Protein 1SEF (pdb70)

Nearest PDB structures (foldseek):
  1sef-assembly1_A  TM=1.004E+00  e=6.775E-51  Enterococcus faecalis V583
  4e2q-assembly1_B  TM=9.457E-01  e=3.060E-25  Arabidopsis thaliana
  1sfn-assembly1_A  TM=9.317E-01  e=8.675E-24  Deinococcus radiodurans
  1j1l-assembly1_A  TM=7.132E-01  e=2.559E-11  Homo sapiens
  6b8w-assembly1_B  TM=7.531E-01  e=2.766E-05  Enterobacter cloacae subsp. cloacae ATCC 13047

Organism: Enterococcus faecalis (strain ATCC 700802 / V583) (NCBI:txid226185)

Solvent-accessible surface area: 12258 Å² total; per-residue (Å²): 237,147,163,183,121,92,101,38,31,83,95,124,106,32,1,0,2,32,10,95,141,62,44,107,136,51,108,21,110,16,26,82,85,21,56,2,12,74,14,0,22,89,187,17,17,2,86,12,25,0,8,7,0,28,0,60,121,96,0,60,4,57,86,10,27,6,3,119,29,35,0,1,0,0,14,0,39,86,13,100,0,94,0,20,38,66,177,77,72,48,98,9,106,36,3,2,6,0,0,0,6,4,129,49,77,0,72,6,28,19,26,53,128,65,72,0,38,0,0,0,2,49,18,150,29,66,103,65,98,82,74,129,5,103,38,23,50,22,26,13,139,128,54,164,30,87,93,31,73,60,39,110,58,0,58,22,31,27,4,4,43,126,99,116,31,0,1,2,7,0,7,1,3,12,0,89,57,55,8,25,21,65,141,75,28,95,33,64,48,12,17,0,0,13,0,29,15,4,83,1,58,4,0,0,61,92,92,103,39,87,4,79,105,14,2,1,0,0,1,7,35,129,7,34,8,8,1,111,1,65,30,202,166,66,46,2,44,4,0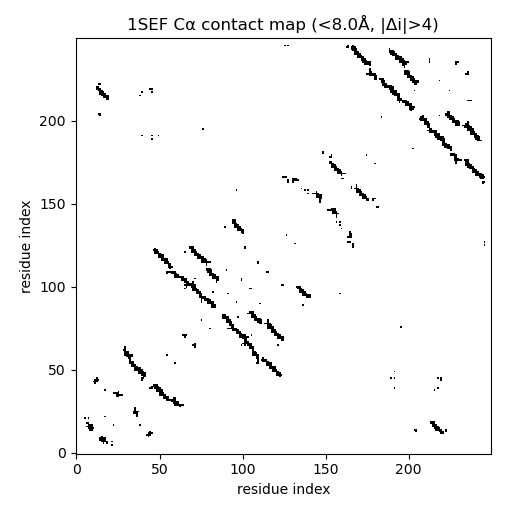,17,0,54,40,19,51,47,144,93,153,198

Secondary structure (DSSP, 8-state):
--------EEETTTEEEE-GGG------TTEEEEEEEE-S-GGGT-SSEEEEEEEEEEEEE-S-SSBTTEEEEEEEEESEEEEE-SS-EEEEETTEEEEE-TTS--EEEESSSS-EEEEEEEEE----TT-----EEEEGGGSPPEEGGG-TTEEEEE-S-SSTT-SEEEEEEEE-TT-B-SS-B--S--EEEEEEE-EEEEEETTEEEEEETT-EEEE-TT--EEEEEE-SSS-EEEEEEEE-SS----

Foldseek 3Di:
DDDDDDPWDADALFKTKAFLVPFDADDDAQWDQKRKGWDDDVRSPDQKIKIKMKRAAFIKRHPFAAAPQKKKKKAWQAAWKWKDQVPDIDIDGHQKMKIGFNHTTIIMTGPDRHITIMMMIMHRFDDDPPAADDIFIDGQVVDDWDCAVPPPFKTKDWRDDPDLNGQKTKMKMWGAAFDKHPAWDFAQKKKWKAKQAAWKFKQWLNDTDIHGHRMIMTGHHGTTIMITGHDHPGITMMMMMIGDNDDDDD

Sequence (250 aa):
KELLTSRAVIKKDNYAIIPHDGLVQNAVPGFENVDISILGSPKLGATFVDYIATFHKNGQQTTGFGGDGIQTLVYVIDGRLRVSDGQETHELEAGGYAYFTPEMKMYLANAQEADTEVFLYKKRYQPLAGHQPYKVVGSIHDQQPEEYEGMTDVLLWSLLPKEFDFDMNMHILSFEPGASHAYIETHVQEHGAYLISGQGMYNLDNEWYPVEKGDYIFMSAYVPQAAYAVGREEPLMYVYSKDANREPEL

CATH classification: 2.60.120.10 (+1 more: 2.60.120.10)

B-factor: mean 25.06, std 8.42, range [11.95, 66.44]

InterPro domains:
  IPR008579 (S)-ureidoglycine aminohydrolase, cupin domain [PF05899] (58-136)
  IPR011051 RmlC-like cupin domain superfamily [SSF51182] (15-260)
  IPR013096 Cupin 2, conserved barrel [PF07883] (184-249)
  IPR014710 RmlC-like jelly roll fold [G3DSA:2.60.120.10] (18-259)
  IPR014710 RmlC-like jelly roll fold [G3DSA:2.60.120.10] (36-154)
  IPR017627 (S)-ureidoglycine aminohydrolase [PTHR34571] (9-260)
  IPR017627 (S)-ureidoglycine aminohydrolase [TIGR03214] (14-260)
  IPR044697 (S)-ureidoglycine aminohydrolase, C-terminal cupin domain [cd02212] (165-257)
  IPR044704 (S)-ureidoglycine aminohydrolase, N-terminal cupin domain [cd02211] (35-150)

Radius of gyration: 17.5 Å; Cα contacts (8 Å, |Δi|>4): 681; chains: 1; bounding box: 45×47×45 Å

Structure (mmCIF, N/CA/C/O backbone):
data_1SEF
#
_entry.id   1SEF
#
_cell.length_a   104.984
_cell.length_b   104.984
_cell.length_c   159.720
_cell.angle_alpha   90.00
_cell.angle_beta   90.00
_cell.angle_gamma   90.00
#
_symmetry.space_group_name_H-M   'I 4 2 2'
#
loop_
_entity.id
_entity.type
_entity.pdbx_description
1 polymer 'conserved hypothetical protein'
2 water water
#
loop_
_atom_site.group_PDB
_atom_site.id
_atom_site.type_symbol
_atom_site.label_atom_id
_atom_site.label_alt_id
_atom_site.label_comp_id
_atom_site.label_asym_id
_atom_site.label_entity_id
_atom_site.label_seq_id
_atom_site.pdbx_PDB_ins_code
_atom_site.Cartn_x
_atom_site.Cartn_y
_atom_site.Cartn_z
_atom_site.occupancy
_atom_site.B_iso_or_equiv
_atom_site.auth_seq_id
_atom_site.auth_comp_id
_atom_site.auth_asym_id
_atom_site.auth_atom_id
_atom_site.pdbx_PDB_model_num
ATOM 1 N N . LYS A 1 15 ? 116.941 73.960 0.587 1.00 31.01 15 LYS A N 1
ATOM 2 C CA . LYS A 1 15 ? 116.111 74.851 1.451 1.00 30.36 15 LYS A CA 1
ATOM 3 C C . LYS A 1 15 ? 115.399 75.911 0.617 1.00 28.55 15 LYS A C 1
ATOM 4 O O . LYS A 1 15 ? 115.978 76.471 -0.311 1.00 26.26 15 LYS A O 1
ATOM 10 N N . GLU A 1 16 ? 114.144 76.192 0.949 1.00 27.27 16 GLU A N 1
ATOM 11 C CA . GLU A 1 16 ? 113.385 77.191 0.206 1.00 28.44 16 GLU A CA 1
ATOM 12 C C . GLU A 1 16 ? 113.849 78.615 0.486 1.00 24.97 16 GLU A C 1
ATOM 13 O O . GLU A 1 16 ? 114.477 78.883 1.507 1.00 23.76 16 GLU A O 1
ATOM 19 N N . LEU A 1 17 ? 113.541 79.527 -0.433 1.00 22.53 17 LEU A N 1
ATOM 20 C CA . LEU A 1 17 ? 113.912 80.928 -0.256 1.00 19.89 17 LEU A CA 1
ATOM 21 C C . LEU A 1 17 ? 113.259 81.432 1.022 1.00 18.72 17 LEU A C 1
ATOM 22 O O . LEU A 1 17 ? 112.170 80.995 1.383 1.00 17.83 17 LEU A O 1
ATOM 27 N N . LEU A 1 18 ? 113.929 82.347 1.705 1.00 17.80 18 LEU A N 1
ATOM 28 C CA . LEU A 1 18 ? 113.393 82.911 2.934 1.00 17.73 18 LEU A CA 1
ATOM 29 C C . LEU A 1 18 ? 112.284 83.915 2.628 1.00 18.01 18 LEU A C 1
ATOM 30 O O . LEU A 1 18 ? 112.557 85.021 2.162 1.00 17.07 18 LEU A O 1
ATOM 35 N N . THR A 1 19 ? 111.037 83.512 2.865 1.00 17.37 19 THR A N 1
ATOM 36 C CA . THR A 1 19 ? 109.888 84.387 2.646 1.00 18.07 19 THR A CA 1
ATOM 37 C C . THR A 1 19 ? 108.952 84.267 3.839 1.00 18.61 19 THR A C 1
ATOM 38 O O . THR A 1 19 ? 108.998 83.280 4.588 1.00 16.99 19 THR A O 1
ATOM 42 N N . SER A 1 20 ? 108.105 85.275 4.021 1.00 16.28 20 SER A N 1
ATOM 43 C CA . SER A 1 20 ? 107.180 85.287 5.142 1.00 16.81 20 SER A CA 1
ATOM 44 C C . SER A 1 20 ? 106.000 86.198 4.865 1.00 17.20 20 SER A C 1
ATOM 45 O O . SER A 1 20 ? 106.173 87.276 4.308 1.00 18.02 20 SER A O 1
ATOM 48 N N . ARG A 1 21 ? 104.797 85.775 5.241 1.00 17.81 21 ARG A N 1
ATOM 49 C CA . ARG A 1 21 ? 103.643 86.638 5.041 1.00 17.70 21 ARG A CA 1
ATOM 50 C C . ARG A 1 21 ? 103.263 87.346 6.337 1.00 17.49 21 ARG A C 1
ATOM 51 O O . ARG A 1 21 ? 102.157 87.864 6.481 1.00 18.37 21 ARG A O 1
ATOM 59 N N . ALA A 1 22 ? 104.195 87.373 7.282 1.00 16.76 22 ALA A N 1
ATOM 60 C CA . ALA A 1 22 ? 103.954 88.059 8.543 1.00 17.21 22 ALA A CA 1
ATOM 61 C C . ALA A 1 22 ? 103.914 89.560 8.263 1.00 17.18 22 ALA A C 1
ATOM 62 O O . ALA A 1 22 ? 104.623 90.053 7.386 1.00 15.73 22 ALA A O 1
ATOM 64 N N . VAL A 1 23 ? 103.054 90.272 8.983 1.00 16.62 23 VAL A N 1
ATOM 65 C CA . VAL A 1 23 ? 102.952 91.719 8.862 1.00 16.29 23 VAL A CA 1
ATOM 66 C C . VAL A 1 23 ? 102.896 92.202 10.304 1.00 16.54 23 VAL A C 1
ATOM 67 O O . VAL A 1 23 ? 101.980 91.856 11.046 1.00 16.67 23 VAL A O 1
ATOM 71 N N . ILE A 1 24 ? 103.894 92.981 10.702 1.00 16.23 24 ILE A N 1
ATOM 72 C CA . ILE A 1 24 ? 103.973 93.485 12.062 1.00 15.93 24 ILE A CA 1
ATOM 73 C C . ILE A 1 24 ? 104.002 95.010 12.084 1.00 18.12 24 ILE A C 1
ATOM 74 O O . ILE A 1 24 ? 104.972 95.626 11.639 1.00 17.37 24 ILE A O 1
ATOM 79 N N . LYS A 1 25 ? 102.923 95.612 12.577 1.00 18.31 25 LYS A N 1
ATOM 80 C CA . LYS A 1 25 ? 102.841 97.061 12.685 1.00 18.60 25 LYS A CA 1
ATOM 81 C C . LYS A 1 25 ? 102.432 97.418 14.108 1.00 19.35 25 LYS A C 1
ATOM 82 O O . LYS A 1 25 ? 101.244 97.478 14.434 1.00 17.85 25 LYS A O 1
ATOM 88 N N . LYS A 1 26 ? 103.442 97.629 14.949 1.00 19.34 26 LYS A N 1
ATOM 89 C CA . LYS A 1 26 ? 103.259 97.980 16.354 1.00 20.41 26 LYS A CA 1
ATOM 90 C C . LYS A 1 26 ? 102.144 98.980 16.586 1.00 18.58 26 LYS A C 1
ATOM 91 O O . LYS A 1 26 ? 102.017 99.964 15.856 1.00 17.35 26 LYS A O 1
ATOM 97 N N . ASP A 1 27 ? 101.344 98.721 17.616 1.00 19.24 27 ASP A N 1
ATOM 98 C CA . ASP A 1 27 ? 100.232 99.596 17.986 1.00 20.19 27 ASP A CA 1
ATOM 99 C C . ASP A 1 27 ? 99.261 99.863 16.845 1.00 18.86 27 ASP A C 1
ATOM 100 O O . ASP A 1 27 ? 98.564 100.883 16.833 1.00 18.73 27 ASP A O 1
ATOM 105 N N . ASN A 1 28 ? 99.209 98.941 15.890 1.00 17.52 28 ASN A N 1
ATOM 106 C CA . ASN A 1 28 ? 98.312 99.070 14.742 1.00 16.86 28 ASN A CA 1
ATOM 107 C C . ASN A 1 28 ? 97.664 97.694 14.550 1.00 16.80 28 ASN A C 1
ATOM 108 O O . ASN A 1 28 ? 96.516 97.469 14.934 1.00 17.10 28 ASN A O 1
ATOM 113 N N . TYR A 1 29 ? 98.401 96.768 13.957 1.00 15.67 29 TYR A N 1
ATOM 114 C CA . TYR A 1 29 ? 97.894 95.414 13.781 1.00 16.24 29 TYR A CA 1
ATOM 115 C C . TYR A 1 29 ? 99.049 94.503 13.435 1.00 14.63 29 TYR A C 1
ATOM 116 O O . TYR A 1 29 ? 100.135 94.967 13.086 1.00 15.11 29 TYR A O 1
ATOM 125 N N . ALA A 1 30 ? 98.816 93.206 13.551 1.00 13.41 30 ALA A N 1
ATOM 126 C CA . ALA A 1 30 ? 99.843 92.236 13.227 1.00 12.92 30 ALA A CA 1
ATOM 127 C C . ALA A 1 30 ? 99.224 90.930 12.800 1.00 14.05 30 ALA A C 1
ATOM 128 O O . ALA A 1 30 ? 98.217 90.498 13.355 1.00 15.13 30 ALA A O 1
ATOM 130 N N . ILE A 1 31 ? 99.825 90.323 11.786 1.00 13.81 31 ILE A N 1
ATOM 131 C CA . ILE A 1 31 ? 99.412 89.022 11.302 1.00 14.81 31 ILE A CA 1
ATOM 132 C C . ILE A 1 31 ? 100.663 88.211 11.589 1.00 15.02 31 ILE A C 1
ATOM 133 O O . ILE A 1 31 ? 101.740 88.514 11.062 1.00 15.90 31 ILE A O 1
ATOM 138 N N . ILE A 1 32 ? 100.534 87.209 12.451 1.00 14.03 32 ILE A N 1
ATOM 139 C CA . ILE A 1 32 ? 101.673 86.379 12.831 1.00 15.71 32 ILE A CA 1
ATOM 140 C C . ILE A 1 32 ? 101.402 84.934 12.437 1.00 16.21 32 ILE A C 1
ATOM 141 O O . ILE A 1 32 ? 100.746 84.198 13.176 1.00 15.84 32 ILE A O 1
ATOM 146 N N . PRO A 1 33 ? 101.875 84.521 11.250 1.00 15.90 33 PRO A N 1
ATOM 147 C CA . PRO A 1 33 ? 101.676 83.152 10.774 1.00 16.61 33 PRO A CA 1
ATOM 148 C C . PRO A 1 33 ? 102.415 82.151 11.659 1.00 17.26 33 PRO A C 1
ATOM 149 O O . PRO A 1 33 ? 103.460 82.462 12.236 1.00 15.95 33 PRO A O 1
ATOM 153 N N . HIS A 1 34 ? 101.863 80.950 11.761 1.00 17.92 34 HIS A N 1
ATOM 154 C CA . HIS A 1 34 ? 102.458 79.894 12.574 1.00 18.51 34 HIS A CA 1
ATOM 155 C C . HIS A 1 34 ? 103.908 79.604 12.164 1.00 17.83 34 HIS A C 1
ATOM 156 O O . HIS A 1 34 ? 104.751 79.318 13.007 1.00 16.33 34 HIS A O 1
ATOM 163 N N . ASP A 1 35 ? 104.192 79.690 10.866 1.00 19.78 35 ASP A N 1
ATOM 164 C CA . ASP A 1 35 ? 105.531 79.409 10.332 1.00 21.27 35 ASP A CA 1
ATOM 165 C C . ASP A 1 35 ? 106.702 80.194 10.920 1.00 19.96 35 ASP A C 1
ATOM 166 O O . ASP A 1 35 ? 107.836 79.712 10.905 1.00 20.87 35 ASP A O 1
ATOM 171 N N . GLY A 1 36 ? 106.448 81.392 11.435 1.00 17.55 36 GLY A N 1
ATOM 172 C CA . GLY A 1 36 ? 107.537 82.187 11.984 1.00 16.21 36 GLY A CA 1
ATOM 173 C C . GLY A 1 36 ? 107.760 82.108 13.483 1.00 17.43 36 GLY A C 1
ATOM 174 O O . GLY A 1 36 ? 108.689 82.720 14.011 1.00 16.34 36 GLY A O 1
ATOM 175 N N . LEU A 1 37 ? 106.929 81.348 14.183 1.00 17.35 37 LEU A N 1
ATOM 176 C CA . LEU A 1 37 ? 107.061 81.242 15.629 1.00 18.73 37 LEU A CA 1
ATOM 177 C C . LEU A 1 37 ? 108.272 80.444 16.101 1.00 20.74 37 LEU A C 1
ATOM 178 O O . LEU A 1 37 ? 108.807 79.601 15.378 1.00 20.12 37 LEU A O 1
ATOM 183 N N . VAL A 1 38 ? 108.713 80.743 17.318 1.00 21.87 38 VAL A N 1
ATOM 184 C CA . VAL A 1 38 ? 109.819 80.027 17.941 1.00 24.06 38 VAL A CA 1
ATOM 185 C C . VAL A 1 38 ? 109.340 79.660 19.348 1.00 25.56 38 VAL A C 1
ATOM 186 O O . VAL A 1 38 ? 108.372 80.237 19.853 1.00 25.82 38 VAL A O 1
ATOM 190 N N . GLN A 1 39 ? 110.002 78.697 19.976 1.00 25.77 39 GLN A N 1
ATOM 191 C CA . GLN A 1 39 ? 109.619 78.283 21.319 1.00 28.13 39 GLN A CA 1
ATOM 192 C C . GLN A 1 39 ? 110.151 79.249 22.369 1.00 26.24 39 GLN A C 1
ATOM 193 O O . GLN A 1 39 ? 111.330 79.597 22.358 1.00 26.95 39 GLN A O 1
ATOM 199 N N . ASN A 1 40 ? 109.277 79.698 23.265 1.00 24.57 40 ASN A N 1
ATOM 200 C CA . ASN A 1 40 ? 109.689 80.588 24.347 1.00 22.07 40 ASN A CA 1
ATOM 201 C C . ASN A 1 40 ? 109.754 79.748 25.617 1.00 22.49 40 ASN A C 1
ATOM 202 O O . ASN A 1 40 ? 108.959 78.823 25.788 1.00 21.30 40 ASN A O 1
ATOM 207 N N . ALA A 1 41 ? 110.705 80.056 26.493 1.00 21.69 41 ALA A N 1
ATOM 208 C CA . ALA A 1 41 ? 110.836 79.321 27.744 1.00 23.23 41 ALA A CA 1
ATOM 209 C C . ALA A 1 41 ? 109.997 80.066 28.767 1.00 23.70 41 ALA A C 1
ATOM 210 O O . ALA A 1 41 ? 110.478 80.975 29.440 1.00 24.99 41 ALA A O 1
ATOM 212 N N . VAL A 1 42 ? 108.728 79.690 28.861 1.00 22.91 42 VAL A N 1
ATOM 213 C CA . VAL A 1 42 ? 107.816 80.332 29.791 1.00 21.97 42 VAL A CA 1
ATOM 214 C C . VAL A 1 42 ? 107.877 79.592 31.122 1.00 22.51 42 VAL A C 1
ATOM 215 O O . VAL A 1 42 ? 107.656 78.381 31.180 1.00 22.04 42 VAL A O 1
ATOM 219 N N . PRO A 1 43 ? 108.182 80.313 32.210 1.00 22.63 43 PRO A N 1
ATOM 220 C CA . PRO A 1 43 ? 108.274 79.708 33.542 1.00 24.21 43 PRO A CA 1
ATOM 221 C C . PRO A 1 43 ? 107.080 78.816 33.880 1.00 25.46 43 PRO A C 1
ATOM 222 O O . PRO A 1 43 ? 105.928 79.176 33.628 1.00 25.52 43 PRO A O 1
ATOM 226 N N . GLY A 1 44 ? 107.367 77.643 34.433 1.00 25.94 44 GLY A N 1
ATOM 227 C CA . GLY A 1 44 ? 106.306 76.734 34.825 1.00 26.74 44 GLY A CA 1
ATOM 228 C C . GLY A 1 44 ? 105.864 75.711 33.803 1.00 26.71 44 GLY A C 1
ATOM 229 O O . GLY A 1 44 ? 105.257 74.708 34.170 1.00 26.94 44 GLY A O 1
ATOM 230 N N . PHE A 1 45 ? 106.150 75.949 32.527 1.00 26.43 45 PHE A N 1
ATOM 231 C CA . PHE A 1 45 ? 105.746 75.002 31.496 1.00 26.76 45 PHE A CA 1
ATOM 232 C C . PHE A 1 45 ? 106.805 73.939 31.235 1.00 28.56 45 PHE A C 1
ATOM 233 O O . PHE A 1 45 ? 107.982 74.253 31.048 1.00 29.10 45 PHE A O 1
ATOM 241 N N . GLU A 1 46 ? 106.372 72.681 31.231 1.00 28.58 46 GLU A N 1
ATOM 242 C CA . GLU A 1 46 ? 107.257 71.543 30.995 1.00 29.71 46 GLU A CA 1
ATOM 243 C C . GLU A 1 46 ? 106.633 70.618 29.964 1.00 28.70 46 GLU A C 1
ATOM 244 O O . GLU A 1 46 ? 105.441 70.321 30.035 1.00 27.55 46 GLU A O 1
ATOM 250 N N . ASN A 1 47 ? 107.446 70.160 29.017 1.00 27.43 47 ASN A N 1
ATOM 251 C CA . ASN A 1 47 ? 106.980 69.274 27.956 1.00 26.72 47 ASN A CA 1
ATOM 252 C C . ASN A 1 47 ? 105.878 69.958 27.162 1.00 25.14 47 ASN A C 1
ATOM 253 O O . ASN A 1 47 ? 104.901 69.331 26.752 1.00 23.30 47 ASN A O 1
ATOM 258 N N . VAL A 1 48 ? 106.053 71.257 26.949 1.00 25.29 48 VAL A N 1
ATOM 259 C CA . VAL A 1 48 ? 105.088 72.059 26.211 1.00 23.79 48 VAL A CA 1
ATOM 260 C C . VAL A 1 48 ? 105.788 73.016 25.247 1.00 24.63 48 VAL A C 1
ATOM 261 O O . VAL A 1 48 ? 106.708 73.735 25.638 1.00 24.05 48 VAL A O 1
ATOM 265 N N . ASP A 1 49 ? 105.381 72.997 23.983 1.00 23.31 49 ASP A N 1
ATOM 266 C CA . ASP A 1 49 ? 105.937 73.931 23.011 1.00 23.51 49 ASP A CA 1
ATOM 267 C C . ASP A 1 49 ? 104.994 75.124 23.099 1.00 22.12 49 ASP A C 1
ATOM 268 O O . ASP A 1 49 ? 103.817 74.999 22.777 1.00 22.32 49 ASP A O 1
ATOM 273 N N . ILE A 1 50 ? 105.499 76.270 23.545 1.00 20.48 50 ILE A N 1
ATOM 274 C CA . ILE A 1 50 ? 104.653 77.447 23.687 1.00 18.99 50 ILE A CA 1
ATOM 275 C C . ILE A 1 50 ? 105.297 78.711 23.131 1.00 18.93 50 ILE A C 1
ATOM 276 O O . ILE A 1 50 ? 106.475 78.966 23.353 1.00 19.37 50 ILE A O 1
ATOM 281 N N . SER A 1 51 ? 104.512 79.492 22.395 1.00 18.55 51 SER A N 1
ATOM 282 C CA . SER A 1 51 ? 104.992 80.738 21.806 1.00 19.00 51 SER A CA 1
ATOM 283 C C . SER A 1 51 ? 104.157 81.900 22.315 1.00 18.71 51 SER A C 1
ATOM 284 O O . SER A 1 51 ? 102.929 81.817 22.355 1.00 19.00 51 SER A O 1
ATOM 287 N N . ILE A 1 52 ? 104.825 82.978 22.708 1.00 18.31 52 ILE A N 1
ATOM 288 C CA . ILE A 1 52 ? 104.132 84.167 23.178 1.00 17.58 52 ILE A CA 1
ATOM 289 C C . ILE A 1 52 ? 103.687 84.929 21.933 1.00 19.01 52 ILE A C 1
ATOM 290 O O . ILE A 1 52 ? 104.501 85.214 21.046 1.00 17.69 52 ILE A O 1
ATOM 295 N N . LEU A 1 53 ? 102.397 85.241 21.852 1.00 17.18 53 LEU A N 1
ATOM 296 C CA . LEU A 1 53 ? 101.873 85.962 20.700 1.00 16.93 53 LEU A CA 1
ATOM 297 C C . LEU A 1 53 ? 101.651 87.432 21.039 1.00 18.86 53 LEU A C 1
ATOM 298 O O . LEU A 1 53 ? 102.609 88.197 21.114 1.00 20.53 53 LEU A O 1
ATOM 303 N N . GLY A 1 54 ? 100.406 87.845 21.244 1.00 17.50 54 GLY A N 1
ATOM 304 C CA . GLY A 1 54 ? 100.173 89.241 21.579 1.00 17.20 54 GLY A CA 1
ATOM 305 C C . GLY A 1 54 ? 100.758 89.596 22.936 1.00 17.65 54 GLY A C 1
ATOM 306 O O . GLY A 1 54 ? 100.741 88.775 23.851 1.00 19.19 54 GLY A O 1
ATOM 307 N N . SER A 1 55 ? 101.285 90.810 23.075 1.00 17.73 55 SER A N 1
ATOM 308 C CA . SER A 1 55 ? 101.865 91.254 24.344 1.00 19.02 55 SER A CA 1
ATOM 309 C C . SER A 1 55 ? 102.069 92.764 24.310 1.00 18.20 55 SER A C 1
ATOM 310 O O . SER A 1 55 ? 101.971 93.381 23.255 1.00 18.01 55 SER A O 1
ATOM 313 N N . PRO A 1 56 ? 102.355 93.381 25.468 1.00 18.62 56 PRO A N 1
ATOM 314 C CA . PRO A 1 56 ? 102.557 94.833 25.493 1.00 19.73 56 PRO A CA 1
ATOM 315 C C . PRO A 1 56 ? 103.520 95.393 24.444 1.00 20.27 56 PRO A C 1
ATOM 316 O O . PRO A 1 56 ? 103.276 96.469 23.900 1.00 20.14 56 PRO A O 1
ATOM 320 N N . LYS A 1 57 ? 104.601 94.677 24.144 1.00 21.55 57 LYS A N 1
ATOM 321 C CA . LYS A 1 57 ? 105.556 95.180 23.156 1.00 23.14 57 LYS A CA 1
ATOM 322 C C . LYS A 1 57 ? 105.004 95.240 21.737 1.00 22.71 57 LYS A C 1
ATOM 323 O O . LYS A 1 57 ? 105.577 95.900 20.867 1.00 23.79 57 LYS A O 1
ATOM 329 N N . LEU A 1 58 ? 103.889 94.557 21.503 1.00 21.46 58 LEU A N 1
ATOM 330 C CA . LEU A 1 58 ? 103.253 94.561 20.189 1.00 20.20 58 LEU A CA 1
ATOM 331 C C . LEU A 1 58 ? 102.228 95.694 20.200 1.00 20.25 58 LEU A C 1
ATOM 332 O O . LEU A 1 58 ? 101.825 96.195 19.150 1.00 19.29 58 LEU A O 1
ATOM 337 N N . GLY A 1 59 ? 101.810 96.078 21.405 1.00 20.73 59 GLY A N 1
ATOM 33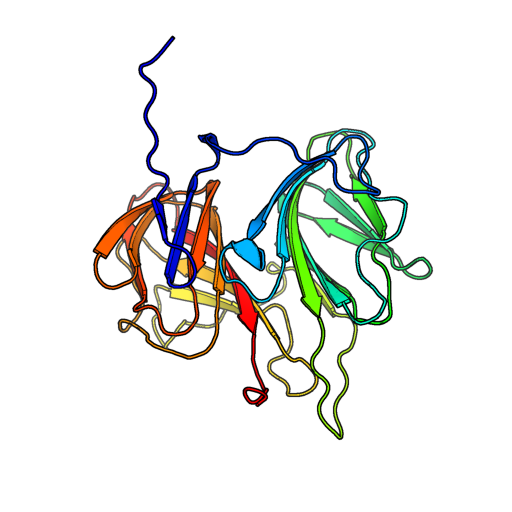8 C CA . GLY A 1 59 ? 100.820 97.126 21.574 1.00 20.51 59 GLY A CA 1
ATOM 339 C C . GLY A 1 59 ? 99.562 96.607 22.262 1.00 20.67 59 GLY A C 1
ATOM 340 O O . GLY A 1 59 ? 98.593 97.344 22.440 1.00 21.27 59 GLY A O 1
ATOM 341 N N . ALA A 1 60 ? 99.572 95.336 22.650 1.00 19.93 60 ALA A N 1
ATOM 342 C CA . ALA A 1 60 ? 98.418 94.731 23.313 1.00 19.81 60 ALA A CA 1
ATOM 343 C C . ALA A 1 60 ? 98.474 94.956 24.819 1.00 20.14 60 ALA A C 1
ATOM 344 O O . ALA A 1 60 ? 99.553 94.990 25.406 1.00 19.48 60 ALA A O 1
ATOM 346 N N . THR A 1 61 ? 97.310 95.114 25.441 1.00 20.66 61 THR A N 1
ATOM 347 C CA . THR A 1 61 ? 97.256 95.320 26.881 1.00 22.36 61 THR A CA 1
ATOM 348 C C . THR A 1 61 ? 96.850 94.001 27.537 1.00 21.94 61 THR A C 1
ATOM 349 O O . THR A 1 61 ? 95.960 93.948 28.386 1.00 22.27 61 THR A O 1
ATOM 353 N N . PHE A 1 62 ? 97.519 92.938 27.106 1.00 19.30 62 PHE A N 1
ATOM 354 C CA . PHE A 1 62 ? 97.293 91.581 27.590 1.00 18.16 62 PHE A CA 1
ATOM 355 C C . PHE A 1 62 ? 98.405 90.730 27.001 1.00 17.23 62 PHE A C 1
ATOM 356 O O . PHE A 1 62 ? 99.245 91.229 26.261 1.00 18.27 62 PHE A O 1
ATOM 364 N N . VAL A 1 63 ? 98.419 89.447 27.334 1.00 16.78 63 VAL A N 1
ATOM 365 C CA . VAL A 1 63 ? 99.409 88.548 26.765 1.00 16.55 63 VAL A CA 1
ATOM 366 C C . VAL A 1 63 ? 98.668 87.274 26.415 1.00 17.30 63 VAL A C 1
ATOM 367 O O . VAL A 1 63 ? 97.898 86.765 27.231 1.00 17.66 63 VAL A O 1
ATOM 371 N N . ASP A 1 64 ? 98.839 86.780 25.194 1.00 15.73 64 ASP A N 1
ATOM 372 C CA . ASP A 1 64 ? 98.205 85.522 24.848 1.00 16.45 64 ASP A CA 1
ATOM 373 C C . ASP A 1 64 ? 99.261 84.600 24.268 1.00 16.79 64 ASP A C 1
ATOM 374 O O . ASP A 1 64 ? 100.348 85.047 23.877 1.00 17.03 64 ASP A O 1
ATOM 379 N N . TYR A 1 65 ? 98.963 83.308 24.259 1.00 17.57 65 TYR A N 1
ATOM 380 C CA . TYR A 1 65 ? 99.923 82.318 23.806 1.00 18.33 65 TYR A CA 1
ATOM 381 C C . TYR A 1 65 ? 99.253 81.198 23.042 1.00 19.09 65 TYR A C 1
ATOM 382 O O . TYR A 1 65 ? 98.050 80.981 23.152 1.00 20.99 65 TYR A O 1
ATOM 391 N N . ILE A 1 66 ? 100.063 80.473 22.281 1.00 19.23 66 ILE A N 1
ATOM 392 C CA . ILE A 1 66 ? 99.596 79.327 21.528 1.00 17.80 66 ILE A CA 1
ATOM 393 C C . ILE A 1 66 ? 100.531 78.228 22.020 1.00 18.92 66 ILE A C 1
ATOM 394 O O . ILE A 1 66 ? 101.752 78.401 22.028 1.00 17.35 66 ILE A O 1
ATOM 399 N N . ALA A 1 67 ? 99.969 77.109 22.464 1.00 18.44 67 ALA A N 1
ATOM 400 C CA . ALA A 1 67 ? 100.803 76.044 22.993 1.00 18.47 67 ALA A CA 1
ATOM 401 C C . ALA A 1 67 ? 100.364 74.637 22.636 1.00 20.63 67 ALA A C 1
ATOM 402 O O . ALA A 1 67 ? 99.175 74.354 22.494 1.00 19.12 67 ALA A O 1
ATOM 404 N N . THR A 1 68 ? 101.348 73.759 22.487 1.00 20.79 68 THR A N 1
ATOM 405 C CA . THR A 1 68 ? 101.089 72.360 22.189 1.00 22.17 68 THR A CA 1
ATOM 406 C C . THR A 1 68 ? 101.623 71.568 23.373 1.00 22.70 68 THR A C 1
ATOM 407 O O . THR A 1 68 ? 102.838 71.487 23.585 1.00 23.00 68 THR A O 1
ATOM 411 N N . PHE A 1 69 ? 100.711 71.013 24.159 1.00 21.21 69 PHE A N 1
ATOM 412 C CA . PHE A 1 69 ? 101.088 70.211 25.309 1.00 21.83 69 PHE A CA 1
ATOM 413 C C . PHE A 1 69 ? 101.428 68.811 24.819 1.00 21.86 69 PHE A C 1
ATOM 414 O O . PHE A 1 69 ? 100.619 68.178 24.154 1.00 20.55 69 PHE A O 1
ATOM 422 N N . HIS A 1 70 ? 102.626 68.335 25.132 1.00 24.16 70 HIS A N 1
ATOM 423 C CA . HIS A 1 70 ? 103.009 66.991 24.721 1.00 27.09 70 HIS A CA 1
ATOM 424 C C . HIS A 1 70 ? 102.704 66.035 25.869 1.00 29.22 70 HIS A C 1
ATOM 425 O O . HIS A 1 70 ? 102.100 66.435 26.867 1.00 28.56 70 HIS A O 1
ATOM 432 N N . LYS A 1 71 ? 103.102 64.775 25.729 1.00 30.93 71 LYS A N 1
ATOM 433 C CA . LYS A 1 71 ? 102.857 63.797 26.783 1.00 33.51 71 LYS A CA 1
ATOM 434 C C . LYS A 1 71 ? 103.496 64.310 28.064 1.00 31.93 71 LYS A C 1
ATOM 435 O O . LYS A 1 71 ? 104.670 64.681 28.070 1.00 30.47 71 LYS A O 1
ATOM 441 N N . ASN A 1 72 ? 102.720 64.335 29.143 1.00 30.80 72 ASN A N 1
ATOM 442 C CA . ASN A 1 72 ? 103.208 64.820 30.433 1.00 30.98 72 ASN A CA 1
ATOM 443 C C . ASN A 1 72 ? 103.450 66.330 30.417 1.00 29.41 72 ASN A C 1
ATOM 444 O O . ASN A 1 72 ? 104.175 66.865 31.254 1.00 27.82 72 ASN A O 1
ATOM 449 N N . GLY A 1 73 ? 102.842 67.018 29.456 1.00 29.81 73 GLY A N 1
ATOM 450 C CA . GLY A 1 73 ? 102.998 68.460 29.387 1.00 28.70 73 GLY A CA 1
ATOM 451 C C . GLY A 1 73 ? 102.213 69.099 30.518 1.00 29.34 73 GLY A C 1
ATOM 452 O O . GLY A 1 73 ? 101.108 68.656 30.839 1.00 28.28 73 GLY A O 1
ATOM 453 N N . GLN A 1 74 ? 102.767 70.135 31.134 1.00 29.13 74 GLN A N 1
ATOM 454 C CA . GLN A 1 74 ? 102.063 70.787 32.228 1.00 29.68 74 GLN A CA 1
ATOM 455 C C . GLN A 1 74 ? 102.642 72.127 32.640 1.00 27.86 74 GLN A C 1
ATOM 456 O O . GLN A 1 74 ? 103.741 72.499 32.234 1.00 26.10 74 GLN A O 1
ATOM 462 N N . GLN A 1 75 ? 101.865 72.850 33.439 1.00 25.99 75 GLN A N 1
ATOM 463 C CA . GLN A 1 75 ? 102.260 74.139 33.987 1.00 25.59 75 GLN A CA 1
ATOM 464 C C . GLN A 1 75 ? 102.159 73.818 35.472 1.00 26.60 75 GLN A C 1
ATOM 465 O O . GLN A 1 75 ? 101.069 73.565 35.982 1.00 26.01 75 GLN A O 1
ATOM 471 N N . THR A 1 76 ? 103.293 73.820 36.161 1.00 27.63 76 THR A N 1
ATOM 472 C CA . THR A 1 76 ? 103.326 73.444 37.570 1.00 28.35 76 THR A CA 1
ATOM 473 C C . THR A 1 76 ? 103.449 74.537 38.622 1.00 28.01 76 THR A C 1
ATOM 474 O O . THR A 1 76 ? 103.217 74.284 39.803 1.00 29.18 76 THR A O 1
ATOM 478 N N . THR A 1 77 ? 103.805 75.746 38.212 1.00 27.16 77 THR A N 1
ATOM 479 C CA . THR A 1 77 ? 103.985 76.824 39.173 1.00 27.18 77 THR A CA 1
ATOM 480 C C . THR A 1 77 ? 102.794 77.756 39.371 1.00 27.23 77 THR A C 1
ATOM 481 O O . THR A 1 77 ? 102.810 78.590 40.273 1.00 27.25 77 THR A O 1
ATOM 485 N N . GLY A 1 78 ? 101.764 77.622 38.543 1.00 25.82 78 GLY A N 1
ATOM 486 C CA . GLY A 1 78 ? 100.616 78.503 38.679 1.00 27.56 78 GLY A CA 1
ATOM 487 C C . GLY A 1 78 ? 100.739 79.634 37.677 1.00 28.17 78 GLY A C 1
ATOM 488 O O . GLY A 1 78 ? 101.579 80.519 37.824 1.00 29.13 78 GLY A O 1
ATOM 489 N N . PHE A 1 79 ? 99.881 79.609 36.666 1.00 29.55 79 PHE A N 1
ATOM 490 C CA . PHE A 1 79 ? 99.897 80.590 35.590 1.00 31.65 79 PHE A CA 1
ATOM 491 C C . PHE A 1 79 ? 99.564 82.050 35.936 1.00 33.64 79 PHE A C 1
ATOM 492 O O . PHE A 1 79 ? 100.461 82.885 36.009 1.00 39.55 79 PHE A O 1
ATOM 500 N N . GLY A 1 80 ? 98.300 82.378 36.157 1.00 33.73 80 GLY A N 1
ATOM 501 C CA . GLY A 1 80 ? 97.983 83.772 36.452 1.00 31.96 80 GLY A CA 1
ATOM 502 C C . GLY A 1 80 ? 98.150 84.200 37.900 1.00 30.72 80 GLY A C 1
ATOM 503 O O . GLY A 1 80 ? 99.166 83.916 38.532 1.00 30.75 80 GLY A O 1
ATOM 504 N N . GLY A 1 81 ? 97.152 84.905 38.420 1.00 29.57 81 GLY A N 1
ATOM 505 C CA . GLY A 1 81 ? 97.197 85.342 39.803 1.00 29.61 81 GLY A CA 1
ATOM 506 C C . GLY A 1 81 ? 97.781 86.718 40.045 1.00 30.91 81 GLY A C 1
ATOM 507 O O . GLY A 1 81 ? 98.242 87.389 39.122 1.00 28.40 81 GLY A O 1
ATOM 508 N N . ASP A 1 82 ? 97.748 87.134 41.307 1.00 32.57 82 ASP A N 1
ATOM 509 C CA . ASP A 1 82 ? 98.271 88.427 41.728 1.00 34.30 82 ASP A CA 1
ATOM 510 C C . ASP A 1 82 ? 97.791 89.598 40.875 1.00 31.97 82 ASP A C 1
ATOM 511 O O . ASP A 1 82 ? 98.585 90.442 40.458 1.00 31.22 82 ASP A O 1
ATOM 516 N N . GLY A 1 83 ? 96.488 89.647 40.625 1.00 29.25 83 GLY A N 1
ATOM 517 C CA . GLY A 1 83 ? 95.928 90.728 39.835 1.00 27.39 83 GLY A CA 1
ATOM 518 C C . GLY A 1 83 ? 95.705 90.380 38.375 1.00 25.58 83 GLY A C 1
ATOM 519 O O . GLY A 1 83 ? 94.976 91.078 37.671 1.00 25.38 83 GLY A O 1
ATOM 520 N N . ILE A 1 84 ? 96.322 89.296 37.920 1.00 22.88 84 ILE A N 1
ATOM 521 C CA . ILE A 1 84 ? 96.189 88.870 36.532 1.00 22.43 84 ILE A CA 1
ATOM 522 C C . ILE A 1 84 ? 95.223 87.704 36.373 1.00 21.84 84 ILE A C 1
ATOM 523 O O . ILE A 1 84 ? 95.438 86.629 36.932 1.00 22.55 84 ILE A O 1
ATOM 528 N N . GLN A 1 85 ? 94.160 87.929 35.607 1.00 20.17 85 GLN A N 1
ATOM 529 C CA . GLN A 1 85 ? 93.156 86.907 35.353 1.00 20.17 85 GLN A CA 1
ATOM 530 C C . GLN A 1 85 ? 93.593 86.094 34.140 1.00 20.44 85 GLN A C 1
ATOM 531 O O . GLN A 1 85 ? 94.362 86.572 33.302 1.00 18.81 85 GLN A O 1
ATOM 537 N N . THR A 1 86 ? 93.085 84.875 34.028 1.00 19.98 86 THR A N 1
ATOM 538 C CA . THR A 1 86 ? 93.490 84.010 32.937 1.00 20.64 86 THR A CA 1
ATOM 539 C C . THR A 1 86 ? 92.354 83.230 32.295 1.00 21.60 86 THR A C 1
ATOM 540 O O . THR A 1 86 ? 91.293 83.030 32.890 1.00 22.40 86 THR A O 1
ATOM 544 N N . LEU A 1 87 ? 92.592 82.781 31.068 1.00 21.08 87 LEU A N 1
ATOM 545 C CA . LEU A 1 87 ? 91.610 81.999 30.344 1.00 19.57 87 LEU A CA 1
ATOM 546 C C . LEU A 1 87 ? 92.341 81.080 29.394 1.00 20.55 87 LEU A C 1
ATOM 547 O O . LEU A 1 87 ? 93.285 81.493 28.713 1.00 21.17 87 LEU A O 1
ATOM 552 N N . VAL A 1 88 ? 91.917 79.824 29.367 1.00 19.97 88 VAL A N 1
ATOM 553 C CA . VAL A 1 88 ? 92.519 78.844 28.486 1.00 20.05 88 VAL A CA 1
ATOM 554 C C . VAL A 1 88 ? 91.402 78.247 27.644 1.00 21.33 88 VAL A C 1
ATOM 555 O O . VAL A 1 88 ? 90.288 78.048 28.128 1.00 20.54 88 VAL A O 1
ATOM 559 N N . TYR A 1 89 ? 91.694 78.001 26.370 1.00 18.95 89 TYR A N 1
ATOM 560 C CA . TYR A 1 89 ? 90.719 77.425 25.453 1.00 20.19 89 TYR A CA 1
ATOM 561 C C . TYR A 1 89 ? 91.378 76.234 24.770 1.00 20.68 89 TYR A C 1
ATOM 562 O O . TYR A 1 89 ? 92.482 76.353 24.230 1.00 20.16 89 TYR A O 1
ATOM 571 N N . VAL A 1 90 ? 90.713 75.085 24.796 1.00 19.46 90 VAL A N 1
ATOM 572 C CA . VAL A 1 90 ? 91.276 73.895 24.170 1.00 20.60 90 VAL A CA 1
ATOM 573 C C . VAL A 1 90 ? 90.873 73.813 22.701 1.00 20.97 90 VAL A C 1
ATOM 574 O O . VAL A 1 90 ? 89.703 73.630 22.377 1.00 20.02 90 VAL A O 1
ATOM 578 N N . ILE A 1 91 ? 91.852 73.967 21.815 1.00 22.16 91 ILE A N 1
ATOM 579 C CA . ILE A 1 91 ? 91.607 73.903 20.377 1.00 22.95 91 ILE A CA 1
ATOM 580 C C . ILE A 1 91 ? 91.377 72.451 19.982 1.00 22.28 91 ILE A C 1
ATOM 581 O O . ILE A 1 91 ? 90.455 72.133 19.238 1.00 22.07 91 ILE A O 1
ATOM 586 N N . ASP A 1 92 ? 92.236 71.576 20.489 1.00 24.49 92 ASP A N 1
ATOM 587 C CA . ASP A 1 92 ? 92.158 70.154 20.192 1.00 26.12 92 ASP A CA 1
ATOM 588 C C . ASP A 1 92 ? 92.807 69.358 21.323 1.00 24.65 92 ASP A C 1
ATOM 589 O O . ASP A 1 92 ? 93.786 69.805 21.921 1.00 23.88 92 ASP A O 1
ATOM 594 N N . GLY A 1 93 ? 92.257 68.183 21.618 1.00 25.48 93 GLY A N 1
ATOM 595 C CA . GLY A 1 93 ? 92.812 67.355 22.674 1.00 24.88 93 GLY A CA 1
ATOM 596 C C . GLY A 1 93 ? 92.032 67.390 23.977 1.00 25.56 93 GLY A C 1
ATOM 597 O O . GLY A 1 93 ? 90.836 67.676 23.991 1.00 25.45 93 GLY A O 1
ATOM 598 N N . ARG A 1 94 ? 92.719 67.092 25.076 1.00 27.59 94 ARG A N 1
ATOM 599 C CA . ARG A 1 94 ? 92.109 67.071 26.405 1.00 29.34 94 ARG A CA 1
ATOM 600 C C . ARG A 1 94 ? 93.054 67.743 27.381 1.00 27.83 94 ARG A C 1
ATOM 601 O O . ARG A 1 94 ? 94.244 67.439 27.399 1.00 28.04 94 ARG A O 1
ATOM 609 N N . LEU A 1 95 ? 92.522 68.635 28.209 1.00 26.66 95 LEU A N 1
ATOM 610 C CA . LEU A 1 95 ? 93.350 69.364 29.160 1.00 26.67 95 LEU A CA 1
ATOM 611 C C . LEU A 1 95 ? 92.763 69.339 30.565 1.00 26.32 95 LEU A C 1
ATOM 612 O O . LEU A 1 95 ? 91.548 69.373 30.743 1.00 26.86 95 LEU A O 1
ATOM 617 N N . ARG A 1 96 ? 93.635 69.282 31.562 1.00 26.44 96 ARG A N 1
ATOM 618 C CA . ARG A 1 96 ? 93.199 69.309 32.946 1.00 28.24 96 ARG A CA 1
ATOM 619 C C . ARG A 1 96 ? 93.632 70.666 33.500 1.00 25.58 96 ARG A C 1
ATOM 620 O O . ARG A 1 96 ? 94.802 71.036 33.397 1.00 23.99 96 ARG A O 1
ATOM 628 N N . VAL A 1 97 ? 92.684 71.414 34.056 1.00 24.87 97 VAL A N 1
ATOM 629 C CA . VAL A 1 97 ? 92.981 72.726 34.627 1.00 26.15 97 VAL A CA 1
ATOM 630 C C . VAL A 1 97 ? 92.562 72.734 36.093 1.00 25.25 97 VAL A C 1
ATOM 631 O O . VAL A 1 97 ? 91.494 72.230 36.445 1.00 24.35 97 VAL A O 1
ATOM 635 N N . SER A 1 98 ? 93.400 73.309 36.946 1.00 24.40 98 SER A N 1
ATOM 636 C CA . SER A 1 98 ? 93.107 73.346 38.373 1.00 25.33 98 SER A CA 1
ATOM 637 C C . SER A 1 98 ? 93.562 74.630 39.050 1.00 26.37 98 SER A C 1
ATOM 638 O O . SER A 1 98 ? 94.506 75.279 38.597 1.00 25.90 98 SER A O 1
ATOM 641 N N . ASP A 1 99 ? 92.884 74.994 40.137 1.00 26.11 99 ASP A N 1
ATOM 642 C CA . ASP A 1 99 ? 93.249 76.182 40.895 1.00 27.75 99 ASP A CA 1
ATOM 643 C C . ASP A 1 99 ? 93.894 75.729 42.202 1.00 28.65 99 ASP A C 1
ATOM 644 O O . ASP A 1 99 ? 94.175 76.534 43.090 1.00 29.22 99 ASP A O 1
ATOM 649 N N . GLY A 1 100 ? 94.130 74.425 42.300 1.00 29.36 100 GLY A N 1
ATOM 650 C CA . GLY A 1 100 ? 94.737 73.863 43.491 1.00 30.73 100 GLY A CA 1
ATOM 651 C C . GLY A 1 100 ? 93.712 73.203 44.393 1.00 31.93 100 GLY A C 1
ATOM 652 O O . GLY A 1 100 ? 94.057 72.374 45.226 1.00 33.28 100 GLY A O 1
ATOM 653 N N . GLN A 1 101 ? 92.447 73.571 44.225 1.00 33.21 101 GLN A N 1
ATOM 654 C CA . GLN A 1 101 ? 91.370 73.012 45.034 1.00 34.04 101 GLN A CA 1
ATOM 655 C C . GLN A 1 101 ? 90.345 72.298 44.154 1.00 34.16 101 GLN A C 1
ATOM 656 O O . GLN A 1 101 ? 89.965 71.156 44.426 1.00 35.04 101 GLN A O 1
ATOM 662 N N . GLU A 1 102 ? 89.888 72.974 43.104 1.00 33.04 102 GLU A N 1
ATOM 663 C CA . GLU A 1 102 ? 88.923 72.372 42.200 1.00 33.09 102 GLU A CA 1
ATOM 664 C C . GLU A 1 102 ? 89.590 72.175 40.846 1.00 32.45 102 GLU A C 1
ATOM 665 O O . GLU A 1 102 ? 90.365 73.021 40.390 1.00 34.21 102 GLU A O 1
ATOM 671 N N . THR A 1 103 ? 89.299 71.044 40.215 1.00 29.94 103 THR A N 1
ATOM 672 C CA . THR A 1 103 ? 89.889 70.707 38.931 1.00 28.58 103 THR A CA 1
ATOM 673 C C . THR A 1 103 ? 88.839 70.428 37.867 1.00 27.89 103 THR A C 1
ATOM 674 O O . THR A 1 103 ? 87.742 69.952 38.168 1.00 26.05 103 THR A O 1
ATOM 678 N N . HIS A 1 104 ? 89.181 70.731 36.620 1.00 25.97 104 HIS A N 1
ATOM 679 C CA . HIS A 1 104 ? 88.275 70.498 35.510 1.00 27.37 104 HIS A CA 1
ATOM 680 C C . HIS A 1 104 ? 88.973 69.802 34.359 1.00 27.77 104 HIS A C 1
ATOM 681 O O . HIS A 1 104 ? 90.147 70.045 34.083 1.00 29.43 104 HIS A O 1
ATOM 688 N N . GLU A 1 105 ? 88.226 68.929 33.698 1.00 28.92 105 GLU A N 1
ATOM 689 C CA . GLU A 1 105 ? 88.700 68.187 32.544 1.00 29.61 105 GLU A CA 1
ATOM 690 C C . GLU A 1 105 ? 88.054 68.876 31.347 1.00 27.56 105 GLU A C 1
ATOM 691 O O . GLU A 1 105 ? 86.828 68.967 31.267 1.00 26.09 105 GLU A O 1
ATOM 697 N N . LEU A 1 106 ? 88.870 69.372 30.425 1.00 24.39 106 LEU A N 1
ATOM 698 C CA . LEU A 1 106 ? 88.337 70.053 29.254 1.00 25.35 106 LEU A CA 1
ATOM 699 C C . LEU A 1 106 ? 88.644 69.307 27.966 1.00 25.42 106 LEU A C 1
ATOM 700 O O . LEU A 1 106 ? 89.736 68.764 27.794 1.00 26.34 106 LEU A O 1
ATOM 705 N N . GLU A 1 107 ? 87.667 69.282 27.068 1.00 25.89 107 GLU A N 1
ATOM 706 C CA . GLU A 1 107 ? 87.828 68.643 25.770 1.00 27.95 107 GLU A CA 1
ATOM 707 C C . GLU A 1 107 ? 87.878 69.780 24.761 1.00 25.99 107 GLU A C 1
ATOM 708 O O . GLU A 1 107 ? 87.734 70.944 25.135 1.00 24.22 107 GLU A O 1
ATOM 714 N N . ALA A 1 108 ? 88.078 69.450 23.490 1.00 24.56 108 ALA A N 1
ATOM 715 C CA . ALA A 1 108 ? 88.129 70.465 22.445 1.00 24.77 108 ALA A CA 1
ATOM 716 C C . ALA A 1 108 ? 86.882 71.343 22.529 1.00 25.22 108 ALA A C 1
ATOM 717 O O . ALA A 1 108 ? 85.760 70.840 22.583 1.00 25.70 108 ALA A O 1
ATOM 719 N N . GLY A 1 109 ? 87.073 72.657 22.546 1.00 24.49 109 GLY A N 1
ATOM 720 C CA . GLY A 1 109 ? 85.931 73.550 22.633 1.00 23.07 109 GLY A CA 1
ATOM 721 C C . GLY A 1 109 ? 85.660 73.952 24.072 1.00 22.93 109 GLY A C 1
ATOM 722 O O . GLY A 1 109 ? 84.831 74.826 24.342 1.00 21.83 109 GLY A O 1
ATOM 723 N N . GLY A 1 110 ? 86.361 73.302 24.996 1.00 20.78 110 GLY A N 1
ATOM 724 C CA . GLY A 1 110 ? 86.205 73.609 26.403 1.00 20.63 110 GLY A CA 1
ATOM 725 C C . GLY A 1 110 ? 87.124 74.748 26.805 1.00 21.96 110 GLY A C 1
ATOM 726 O O . GLY A 1 110 ? 88.142 74.999 26.155 1.00 21.50 110 GLY A O 1
ATOM 727 N N . TYR A 1 111 ? 86.773 75.442 27.879 1.00 20.47 111 TYR A N 1
ATOM 728 C CA . TYR A 1 111 ? 87.583 76.558 28.342 1.00 21.66 111 TYR A CA 1
ATOM 729 C C . TYR A 1 111 ? 87.364 76.814 29.820 1.00 22.17 111 TYR A C 1
ATOM 730 O O . TYR A 1 111 ? 86.387 76.348 30.407 1.00 22.49 111 TYR A O 1
ATOM 739 N N . ALA A 1 112 ? 88.279 77.571 30.412 1.00 21.77 112 ALA A N 1
ATOM 740 C CA . ALA A 1 112 ? 88.191 77.920 31.816 1.00 20.45 112 ALA A CA 1
ATOM 741 C C . ALA A 1 112 ? 88.747 79.319 32.020 1.00 21.81 112 ALA A C 1
ATOM 742 O O . ALA A 1 112 ? 89.823 79.650 31.522 1.00 20.51 112 ALA A O 1
ATOM 744 N N . TYR A 1 113 ? 87.991 80.139 32.738 1.00 21.22 113 TYR A N 1
ATOM 745 C CA . TYR A 1 113 ? 88.404 81.495 33.056 1.00 21.22 113 TYR A CA 1
ATOM 746 C C . TYR A 1 113 ? 88.635 81.541 34.562 1.00 22.11 113 TYR A C 1
ATOM 747 O O . TYR A 1 113 ? 87.743 81.188 35.342 1.00 22.22 113 TYR A O 1
ATOM 756 N N . PHE A 1 114 ? 89.837 81.944 34.966 1.00 22.00 114 PHE A N 1
ATOM 757 C CA . PHE A 1 114 ? 90.182 82.049 36.383 1.00 22.82 114 PHE A CA 1
ATOM 758 C C . PHE A 1 114 ? 90.293 83.514 36.777 1.00 23.50 114 PHE A C 1
ATOM 759 O O . PHE A 1 114 ? 90.815 84.332 36.013 1.00 20.58 114 PHE A O 1
ATOM 767 N N . THR A 1 115 ? 89.807 83.838 37.974 1.00 22.90 115 THR A N 1
ATOM 768 C CA . THR A 1 115 ? 89.843 85.206 38.475 1.00 24.36 115 THR A CA 1
ATOM 769 C C . THR A 1 115 ? 91.265 85.675 38.770 1.00 26.10 115 THR A C 1
ATOM 770 O O . THR A 1 115 ? 92.183 84.864 38.894 1.00 25.18 115 THR A O 1
ATOM 774 N N . PRO A 1 116 ? 91.466 86.999 38.886 1.00 27.91 116 PRO A N 1
ATOM 775 C CA . PRO A 1 116 ? 92.792 87.562 39.162 1.00 30.82 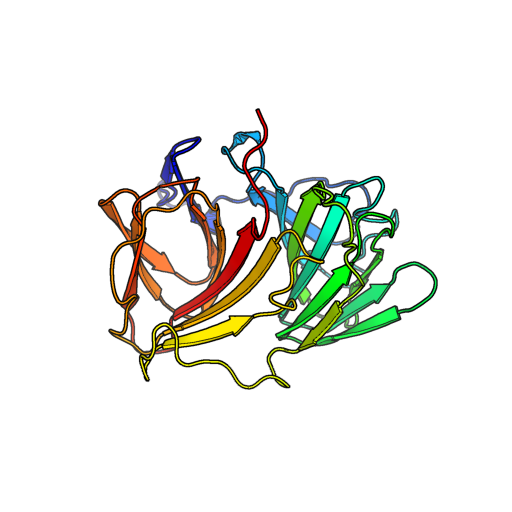116 PRO A CA 1
ATOM 776 C C . PRO A 1 116 ? 93.445 87.139 40.474 1.00 33.97 116 PRO A C 1
ATOM 777 O O . PRO A 1 116 ? 94.611 87.451 40.714 1.00 34.58 116 PRO A O 1
ATOM 781 N N . GLU A 1 117 ? 92.700 86.426 41.314 1.00 37.13 117 GLU A N 1
ATOM 782 C CA . GLU A 1 117 ? 93.227 85.968 42.596 1.00 41.31 117 GLU A CA 1
ATOM 783 C C . GLU A 1 117 ? 93.726 84.523 42.558 1.00 39.78 117 GLU A C 1
ATOM 784 O O . GLU A 1 117 ? 94.582 84.142 43.358 1.00 40.62 117 GLU A O 1
ATOM 790 N N . MET A 1 118 ? 93.197 83.719 41.640 1.00 36.56 118 MET A N 1
ATOM 791 C CA . MET A 1 118 ? 93.603 82.320 41.561 1.00 35.46 118 MET A CA 1
ATOM 792 C C . MET A 1 118 ? 94.594 81.989 40.456 1.00 34.12 118 MET A C 1
ATOM 793 O O . MET A 1 118 ? 94.498 82.497 39.341 1.00 34.79 118 MET A O 1
ATOM 798 N N . LYS A 1 119 ? 95.553 81.130 40.784 1.00 31.70 119 LYS A N 1
ATOM 799 C CA . LYS A 1 119 ? 96.554 80.702 39.823 1.00 30.39 119 LYS A CA 1
ATOM 800 C C . LYS A 1 119 ? 96.008 79.496 39.078 1.00 28.49 119 LYS A C 1
ATOM 801 O O . LYS A 1 119 ? 95.209 78.724 39.616 1.00 27.41 119 LYS A O 1
ATOM 807 N N . MET A 1 120 ? 96.443 79.334 37.838 1.00 26.69 120 MET A N 1
ATOM 808 C CA . MET A 1 120 ? 95.984 78.233 37.015 1.00 26.20 120 MET A CA 1
ATOM 809 C C . MET A 1 120 ? 97.093 77.210 36.793 1.00 26.60 120 MET A C 1
ATOM 810 O O . MET A 1 120 ? 98.190 77.557 36.342 1.00 25.36 120 MET A O 1
ATOM 815 N N . TYR A 1 121 ? 96.807 75.955 37.133 1.00 24.68 121 TYR A N 1
ATOM 816 C CA . TYR A 1 121 ? 97.754 74.864 36.941 1.00 24.24 121 TYR A CA 1
ATOM 817 C C . TYR A 1 121 ? 97.193 74.026 35.799 1.00 24.47 121 TYR A C 1
ATOM 818 O O . TYR A 1 121 ? 95.976 73.870 35.682 1.00 23.23 121 TYR A O 1
ATOM 827 N N . LEU A 1 122 ? 98.072 73.489 34.957 1.00 24.10 122 LEU A N 1
ATOM 828 C CA . LEU A 1 122 ? 97.633 72.725 33.794 1.00 23.68 122 LEU A CA 1
ATOM 829 C C . LEU A 1 122 ? 98.356 71.402 33.602 1.00 23.05 122 LEU A C 1
ATOM 830 O O . LEU A 1 122 ? 99.478 71.220 34.064 1.00 25.44 122 LEU A O 1
ATOM 835 N N . ALA A 1 123 ? 97.707 70.492 32.885 1.00 22.52 123 ALA A N 1
ATOM 836 C CA . ALA A 1 123 ? 98.272 69.183 32.593 1.00 23.26 123 ALA A CA 1
ATOM 837 C C . ALA A 1 123 ? 97.528 68.566 31.420 1.00 24.24 123 ALA A C 1
ATOM 838 O O . ALA A 1 123 ? 96.300 68.647 31.340 1.00 24.70 123 ALA A O 1
ATOM 840 N N . ASN A 1 124 ? 98.274 67.966 30.499 1.00 24.21 124 ASN A N 1
ATOM 841 C CA . ASN A 1 124 ? 97.659 67.317 29.354 1.00 25.25 124 ASN A CA 1
ATOM 842 C C . ASN A 1 124 ? 96.832 66.188 29.960 1.00 26.52 124 ASN A C 1
ATOM 843 O O . ASN A 1 124 ? 97.297 65.509 30.873 1.00 25.74 124 ASN A O 1
ATOM 848 N N . ALA A 1 125 ? 95.612 65.995 29.469 1.00 27.64 125 ALA A N 1
ATOM 849 C CA . ALA A 1 125 ? 94.743 64.941 29.992 1.00 29.72 125 ALA A CA 1
ATOM 850 C C . ALA A 1 125 ? 94.838 63.663 29.163 1.00 31.29 125 ALA A C 1
ATOM 851 O O . ALA A 1 125 ? 94.185 62.668 29.471 1.00 32.48 125 ALA A O 1
ATOM 853 N N . GLN A 1 126 ? 95.645 63.700 28.107 1.00 30.71 126 GLN A N 1
ATOM 854 C CA . GLN A 1 126 ? 95.849 62.542 27.240 1.00 30.98 126 GLN A CA 1
ATOM 855 C C . GLN A 1 126 ? 97.337 62.435 26.932 1.00 31.50 126 GLN A C 1
ATOM 856 O O . GLN A 1 126 ? 98.119 63.295 27.337 1.00 30.63 126 GLN A O 1
ATOM 862 N N . GLU A 1 127 ? 97.730 61.379 26.225 1.00 32.11 127 GLU A N 1
ATOM 863 C CA . GLU A 1 127 ? 99.133 61.191 25.868 1.00 33.64 127 GLU A CA 1
ATOM 864 C C . GLU A 1 127 ? 99.455 61.956 24.593 1.00 30.73 127 GLU A C 1
ATOM 865 O O . GLU A 1 127 ? 100.550 62.495 24.444 1.00 29.71 127 GLU A O 1
ATOM 871 N N . ALA A 1 128 ? 98.493 61.993 23.677 1.00 28.83 128 ALA A N 1
ATOM 872 C CA . ALA A 1 128 ? 98.659 62.696 22.411 1.00 28.78 128 ALA A CA 1
ATOM 873 C C . ALA A 1 128 ? 98.720 64.201 22.664 1.00 28.37 128 ALA A C 1
ATOM 874 O O . ALA A 1 128 ? 98.286 64.680 23.713 1.00 27.56 128 ALA A O 1
ATOM 876 N N . ASP A 1 129 ? 99.257 64.948 21.704 1.00 26.99 129 ASP A N 1
ATOM 877 C CA . ASP A 1 129 ? 99.364 66.395 21.861 1.00 26.04 129 ASP A CA 1
ATOM 878 C C . ASP A 1 129 ? 98.006 67.058 22.013 1.00 24.32 129 ASP A C 1
ATOM 879 O O . ASP A 1 129 ? 97.022 66.614 21.427 1.00 24.40 129 ASP A O 1
ATOM 884 N N . THR A 1 130 ? 97.965 68.125 22.805 1.00 23.77 130 THR A N 1
ATOM 885 C CA . THR A 1 130 ? 96.743 68.895 22.996 1.00 24.25 130 THR A CA 1
ATOM 886 C C . THR A 1 130 ? 97.095 70.354 22.726 1.00 23.32 130 THR A C 1
ATOM 887 O O . THR A 1 130 ? 98.028 70.905 23.315 1.00 21.27 130 THR A O 1
ATOM 891 N N . GLU A 1 131 ? 96.345 70.958 21.811 1.00 22.84 131 GLU A N 1
ATOM 892 C CA . GLU A 1 131 ? 96.559 72.338 21.394 1.00 23.72 131 GLU A CA 1
ATOM 893 C C . GLU A 1 131 ? 95.666 73.283 22.195 1.00 21.96 131 GLU A C 1
ATOM 894 O O . GLU A 1 131 ? 94.448 73.113 22.234 1.00 21.87 131 GLU A O 1
ATOM 900 N N . VAL A 1 132 ? 96.275 74.281 22.827 1.00 20.76 132 VAL A N 1
ATOM 901 C CA . VAL A 1 132 ? 95.516 75.233 23.625 1.00 20.62 132 VAL A CA 1
ATOM 902 C C . VAL A 1 132 ? 95.923 76.682 23.363 1.00 21.57 132 VAL A C 1
ATOM 903 O O . VAL A 1 132 ? 97.065 76.971 22.993 1.00 19.99 132 VAL A O 1
ATOM 907 N N . PHE A 1 133 ? 94.967 77.585 23.546 1.00 20.05 133 PHE A N 1
ATOM 908 C CA . PHE A 1 133 ? 95.210 79.008 23.381 1.00 20.41 133 PHE A CA 1
ATOM 909 C C . PHE A 1 133 ? 95.115 79.564 24.795 1.00 20.36 133 PHE A C 1
ATOM 910 O O . PHE A 1 133 ? 94.137 79.299 25.499 1.00 21.11 133 PHE A O 1
ATOM 918 N N . LEU A 1 134 ? 96.135 80.309 25.213 1.00 19.21 134 LEU A N 1
ATOM 919 C CA . LEU A 1 134 ? 96.187 80.884 26.554 1.00 20.52 134 LEU A CA 1
ATOM 920 C C . LEU A 1 134 ? 96.137 82.407 26.528 1.00 20.66 134 LEU A C 1
ATOM 921 O O . LEU A 1 134 ? 96.670 83.044 25.618 1.00 18.56 134 LEU A O 1
ATOM 926 N N . TYR A 1 135 ? 95.525 82.984 27.555 1.00 19.56 135 TYR A N 1
ATOM 927 C CA . TYR A 1 135 ? 95.371 84.429 27.636 1.00 19.47 135 TYR A CA 1
ATOM 928 C C . TYR A 1 135 ? 95.391 84.935 29.075 1.00 20.86 135 TYR A C 1
ATOM 929 O O . TYR A 1 135 ? 94.940 84.246 29.998 1.00 19.89 135 TYR A O 1
ATOM 938 N N . LYS A 1 136 ? 95.939 86.130 29.266 1.00 20.23 136 LYS A N 1
ATOM 939 C CA . LYS A 1 136 ? 95.969 86.740 30.588 1.00 21.95 136 LYS A CA 1
ATOM 940 C C . LYS A 1 136 ? 95.890 88.257 30.466 1.00 21.90 136 LYS A C 1
ATOM 941 O O . LYS A 1 136 ? 96.417 88.852 29.524 1.00 20.81 136 LYS A O 1
ATOM 947 N N . LYS A 1 137 ? 95.199 88.875 31.414 1.00 20.35 137 LYS A N 1
ATOM 948 C CA . LYS A 1 137 ? 95.012 90.318 31.422 1.00 20.76 137 LYS A CA 1
ATOM 949 C C . LYS A 1 137 ? 94.924 90.787 32.858 1.00 21.80 137 LYS A C 1
ATOM 950 O O . LYS A 1 137 ? 94.314 90.115 33.695 1.00 21.06 137 LYS A O 1
ATOM 956 N N . ARG A 1 138 ? 95.546 91.925 33.152 1.00 21.05 138 ARG A N 1
ATOM 957 C CA . ARG A 1 138 ? 95.473 92.468 34.500 1.00 22.21 138 ARG A CA 1
ATOM 958 C C . ARG A 1 138 ? 94.045 92.964 34.643 1.00 22.32 138 ARG A C 1
ATOM 959 O O . ARG A 1 138 ? 93.564 93.727 33.810 1.00 21.82 138 ARG A O 1
ATOM 967 N N . TYR A 1 139 ? 93.366 92.528 35.694 1.00 22.65 139 TYR A N 1
ATOM 968 C CA . TYR A 1 139 ? 91.981 92.923 35.909 1.00 22.44 139 TYR A CA 1
ATOM 969 C C . TYR A 1 139 ? 91.807 94.380 36.342 1.00 22.91 139 TYR A C 1
ATOM 970 O O . TYR A 1 139 ? 92.549 94.890 37.184 1.00 22.82 139 TYR A O 1
ATOM 979 N N . GLN A 1 140 ? 90.830 95.049 35.737 1.00 23.21 140 GLN A N 1
ATOM 980 C CA . GLN A 1 140 ? 90.529 96.436 36.073 1.00 24.44 140 GLN A CA 1
ATOM 981 C C . GLN A 1 140 ? 89.244 96.407 36.890 1.00 24.96 140 GLN A C 1
ATOM 982 O O . GLN A 1 140 ? 88.168 96.119 36.364 1.00 23.26 140 GLN A O 1
ATOM 988 N N . PRO A 1 141 ? 89.347 96.695 38.196 1.00 25.98 141 PRO A N 1
ATOM 989 C CA . PRO A 1 141 ? 88.198 96.699 39.105 1.00 26.37 141 PRO A CA 1
ATOM 990 C C . PRO A 1 141 ? 87.178 97.801 38.841 1.00 26.45 141 PRO A C 1
ATOM 991 O O . PRO A 1 141 ? 87.484 98.820 38.226 1.00 27.59 141 PRO A O 1
ATOM 995 N N . LEU A 1 142 ? 85.958 97.563 39.307 1.00 26.12 142 LEU A N 1
ATOM 996 C CA . LEU A 1 142 ? 84.848 98.494 39.165 1.00 26.18 142 LEU A CA 1
ATOM 997 C C . LEU A 1 142 ? 83.984 98.354 40.420 1.00 27.09 142 LEU A C 1
ATOM 998 O O . LEU A 1 142 ? 83.566 97.250 40.774 1.00 25.88 142 LEU A O 1
ATOM 1003 N N . ALA A 1 143 ? 83.728 99.472 41.092 1.00 27.92 143 ALA A N 1
ATOM 1004 C CA . ALA A 1 143 ? 82.922 99.468 42.310 1.00 28.35 143 ALA A CA 1
ATOM 1005 C C . ALA A 1 143 ? 81.620 98.692 42.142 1.00 28.24 143 ALA A C 1
ATOM 1006 O O . ALA A 1 143 ? 80.909 98.856 41.154 1.00 28.70 143 ALA A O 1
ATOM 1008 N N . GLY A 1 144 ? 81.317 97.837 43.113 1.00 29.63 144 GLY A N 1
ATOM 1009 C CA . GLY A 1 144 ? 80.088 97.066 43.061 1.00 29.61 144 GLY A CA 1
ATOM 1010 C C . GLY A 1 144 ? 80.128 95.806 42.217 1.00 30.76 144 GLY A C 1
ATOM 1011 O O . GLY A 1 144 ? 79.137 95.075 42.149 1.00 29.58 144 GLY A O 1
ATOM 1012 N N . HIS A 1 145 ? 81.262 95.542 41.571 1.00 30.32 145 HIS A N 1
ATOM 1013 C CA . HIS A 1 145 ? 81.382 94.352 40.736 1.00 29.74 145 HIS A CA 1
ATOM 1014 C C . HIS A 1 145 ? 82.630 93.536 41.012 1.00 28.94 145 HIS A C 1
ATOM 1015 O O . HIS A 1 145 ? 83.624 94.044 41.527 1.00 28.76 145 HIS A O 1
ATOM 1022 N N . GLN A 1 146 ? 82.567 92.258 40.662 1.00 30.35 146 GLN A N 1
ATOM 1023 C CA . GLN A 1 146 ? 83.681 91.351 40.884 1.00 31.10 146 GLN A CA 1
ATOM 1024 C C . GLN A 1 146 ? 83.520 90.144 39.972 1.00 29.19 146 GLN A C 1
ATOM 1025 O O . GLN A 1 146 ? 82.428 89.596 39.843 1.00 28.70 146 GLN A O 1
ATOM 1031 N N . PRO A 1 147 ? 84.608 89.717 39.315 1.00 28.15 147 PRO A N 1
ATOM 1032 C CA . PRO A 1 147 ? 84.508 88.561 38.426 1.00 27.62 147 PRO A CA 1
ATOM 1033 C C . PRO A 1 147 ? 84.472 87.256 39.203 1.00 27.54 147 PRO A C 1
ATOM 1034 O O . PRO A 1 147 ? 84.822 87.212 40.384 1.00 27.89 147 PRO A O 1
ATOM 1038 N N . TYR A 1 148 ? 84.036 86.197 38.534 1.00 26.20 148 TYR A N 1
ATOM 1039 C CA . TYR A 1 148 ? 83.978 84.882 39.144 1.00 26.14 148 TYR A CA 1
ATOM 1040 C C . TYR A 1 148 ? 84.379 83.841 38.115 1.00 26.05 148 TYR A C 1
ATOM 1041 O O . TYR A 1 148 ? 84.275 84.067 36.908 1.00 24.68 148 TYR A O 1
ATOM 1050 N N . LYS A 1 149 ? 84.850 82.704 38.609 1.00 25.69 149 LYS A N 1
ATOM 1051 C CA . LYS A 1 149 ? 85.307 81.619 37.763 1.00 27.27 149 LYS A CA 1
ATOM 1052 C C . LYS A 1 149 ? 84.239 81.140 36.791 1.00 26.96 149 LYS A C 1
ATOM 1053 O O . LYS A 1 149 ? 83.062 81.034 37.140 1.00 26.24 149 LYS A O 1
ATOM 1059 N N . VAL A 1 150 ? 84.656 80.872 35.557 1.00 25.76 150 VAL A N 1
ATOM 1060 C CA . VAL A 1 150 ? 83.743 80.383 34.534 1.00 24.55 150 VAL A CA 1
ATOM 1061 C C . VAL A 1 150 ? 84.396 79.231 33.783 1.00 25.54 150 VAL A C 1
ATOM 1062 O O . VAL A 1 150 ? 85.509 79.362 33.271 1.00 25.19 150 VAL A O 1
ATOM 1066 N N . VAL A 1 151 ? 83.707 78.096 33.738 1.00 24.55 151 VAL A N 1
ATOM 1067 C CA . VAL A 1 151 ? 84.201 76.919 33.038 1.00 24.52 151 VAL A CA 1
ATOM 1068 C C . VAL A 1 151 ? 83.061 76.429 32.156 1.00 26.73 151 VAL A C 1
ATOM 1069 O O . VAL A 1 151 ? 81.938 76.255 32.629 1.00 26.95 151 VAL A O 1
ATOM 1073 N N . GLY A 1 152 ? 83.337 76.224 30.874 1.00 25.63 152 GLY A N 1
ATOM 1074 C CA . GLY A 1 152 ? 82.288 75.768 29.986 1.00 25.37 152 GLY A CA 1
ATOM 1075 C C . GLY A 1 152 ? 82.788 75.139 28.707 1.00 24.92 152 GLY A C 1
ATOM 1076 O O . GLY A 1 152 ? 83.962 74.791 28.586 1.00 23.91 152 GLY A O 1
ATOM 1077 N N . SER A 1 153 ? 81.878 74.989 27.753 1.00 25.80 153 SER A N 1
ATOM 1078 C CA . SER A 1 153 ? 82.193 74.408 26.458 1.00 27.54 153 SER A CA 1
ATOM 1079 C C . SER A 1 153 ? 81.288 75.011 25.395 1.00 29.21 153 SER A C 1
ATOM 1080 O O . SER A 1 153 ? 80.085 75.174 25.606 1.00 29.32 153 SER A O 1
ATOM 1083 N N . ILE A 1 154 ? 81.877 75.346 24.255 1.00 29.65 154 ILE A N 1
ATOM 1084 C CA . ILE A 1 154 ? 81.134 75.924 23.147 1.00 32.33 154 ILE A CA 1
ATOM 1085 C C . ILE A 1 154 ? 80.083 74.942 22.637 1.00 33.13 154 ILE A C 1
ATOM 1086 O O . ILE A 1 154 ? 79.064 75.345 22.075 1.00 31.85 154 ILE A O 1
ATOM 1091 N N . HIS A 1 155 ? 80.333 73.655 22.851 1.00 34.17 155 HIS A N 1
ATOM 1092 C CA . HIS A 1 155 ? 79.426 72.607 22.399 1.00 36.97 155 HIS A CA 1
ATOM 1093 C C . HIS A 1 155 ? 78.146 72.494 23.215 1.00 37.20 155 HIS A C 1
ATOM 1094 O O . HIS A 1 155 ? 77.242 71.745 22.850 1.00 38.27 155 HIS A O 1
ATOM 1101 N N . ASP A 1 156 ? 78.068 73.231 24.318 1.00 37.01 156 ASP A N 1
ATOM 1102 C CA . ASP A 1 156 ? 76.872 73.211 25.154 1.00 37.56 156 ASP A CA 1
ATOM 1103 C C . ASP A 1 156 ? 76.199 74.568 25.082 1.00 37.08 156 ASP A C 1
ATOM 1104 O O . ASP A 1 156 ? 75.300 74.868 25.868 1.00 37.01 156 ASP A O 1
ATOM 1109 N N . GLN A 1 157 ? 76.637 75.387 24.133 1.00 35.68 157 GLN A N 1
ATOM 1110 C CA . GLN A 1 157 ? 76.086 76.724 23.979 1.00 34.79 157 GLN A CA 1
ATOM 1111 C C . GLN A 1 157 ? 75.494 76.956 22.602 1.00 33.99 157 GLN A C 1
ATOM 1112 O O . GLN A 1 157 ? 76.033 76.500 21.595 1.00 33.00 157 GLN A O 1
ATOM 1118 N N . GLN A 1 158 ? 74.377 77.671 22.575 1.00 33.81 158 GLN A N 1
ATOM 1119 C CA . GLN A 1 158 ? 73.701 78.008 21.333 1.00 35.15 158 GLN A CA 1
ATOM 1120 C C . GLN A 1 158 ? 74.276 79.352 20.899 1.00 32.55 158 GLN A C 1
ATOM 1121 O O . GLN A 1 158 ? 74.115 80.353 21.595 1.00 29.45 158 GLN A O 1
ATOM 1127 N N . PRO A 1 159 ? 74.965 79.392 19.750 1.00 31.13 159 PRO A N 1
ATOM 1128 C CA . PRO A 1 159 ? 75.542 80.656 19.287 1.00 30.87 159 PRO A CA 1
ATOM 1129 C C . PRO A 1 159 ? 74.486 81.642 18.812 1.00 31.30 159 PRO A C 1
ATOM 1130 O O . PRO A 1 159 ? 73.370 81.255 18.467 1.00 30.31 159 PRO A O 1
ATOM 1134 N N . GLU A 1 160 ? 74.848 82.920 18.802 1.00 30.84 160 GLU A N 1
ATOM 1135 C CA . GLU A 1 160 ? 73.948 83.972 18.355 1.00 32.14 160 GLU A CA 1
ATOM 1136 C C . GLU A 1 160 ? 74.221 84.282 16.896 1.00 32.35 160 GLU A C 1
ATOM 1137 O O . GLU A 1 160 ? 75.327 84.051 16.402 1.00 28.98 160 GLU A O 1
ATOM 1143 N N . GLU A 1 161 ? 73.214 84.810 16.208 1.00 32.73 161 GLU A N 1
ATOM 1144 C CA . GLU A 1 161 ? 73.393 85.204 14.823 1.00 34.55 161 GLU A CA 1
ATOM 1145 C C . GLU A 1 161 ? 74.094 86.551 14.921 1.00 33.99 161 GLU A C 1
ATOM 1146 O O . GLU A 1 161 ? 73.481 87.550 15.296 1.00 34.07 161 GLU A O 1
ATOM 1152 N N . TYR A 1 162 ? 75.385 86.567 14.606 1.00 33.08 162 TYR A N 1
ATOM 1153 C CA . TYR A 1 162 ? 76.184 87.785 14.677 1.00 31.33 162 TYR A CA 1
ATOM 1154 C C . TYR A 1 162 ? 75.573 88.927 13.871 1.00 31.27 162 TYR A C 1
ATOM 1155 O O . TYR A 1 162 ? 75.354 88.804 12.666 1.00 29.62 162 TYR A O 1
ATOM 1164 N N . GLU A 1 163 ? 75.309 90.040 14.550 1.00 29.85 163 GLU A N 1
ATOM 1165 C CA . GLU A 1 163 ? 74.717 91.217 13.926 1.00 29.24 163 GLU A CA 1
ATOM 1166 C C . GLU A 1 163 ? 73.429 90.879 13.176 1.00 29.59 163 GLU A C 1
ATOM 1167 O O . GLU A 1 163 ? 73.082 91.530 12.190 1.00 29.10 163 GLU A O 1
ATOM 1173 N N . GLY A 1 164 ? 72.725 89.855 13.649 1.00 29.98 164 GLY A N 1
ATOM 1174 C CA . GLY A 1 164 ? 71.477 89.461 13.021 1.00 31.27 164 GLY A CA 1
ATOM 1175 C C . GLY A 1 164 ? 71.626 88.718 11.708 1.00 32.49 164 GLY A C 1
ATOM 1176 O O . GLY A 1 164 ? 70.635 88.467 11.024 1.00 32.67 164 GLY A O 1
ATOM 1177 N N . MET A 1 165 ? 72.857 88.364 11.351 1.00 32.62 165 MET A N 1
ATOM 1178 C CA . MET A 1 165 ? 73.115 87.642 10.106 1.00 32.42 165 MET A CA 1
ATOM 1179 C C . MET A 1 165 ? 72.997 86.137 10.333 1.00 33.04 165 MET A C 1
ATOM 1180 O O . MET A 1 165 ? 73.429 85.619 11.364 1.00 33.54 165 MET A O 1
ATOM 1185 N N . THR A 1 166 ? 72.416 85.437 9.366 1.00 34.11 166 THR A N 1
ATOM 1186 C CA . THR A 1 166 ? 72.231 83.997 9.487 1.00 35.33 166 THR A CA 1
ATOM 1187 C C . THR A 1 166 ? 73.465 83.184 9.116 1.00 34.76 166 THR A C 1
ATOM 1188 O O . THR A 1 166 ? 73.586 82.030 9.522 1.00 36.59 166 THR A O 1
ATOM 1192 N N . ASP A 1 167 ? 74.386 83.781 8.364 1.00 33.15 167 ASP A N 1
ATOM 1193 C CA . ASP A 1 167 ? 75.589 83.064 7.944 1.00 31.02 167 ASP A CA 1
ATOM 1194 C C . ASP A 1 167 ? 76.834 83.303 8.798 1.00 29.17 167 ASP A C 1
ATOM 1195 O O . ASP A 1 167 ? 77.932 82.892 8.423 1.00 27.51 167 ASP A O 1
ATOM 1200 N N . VAL A 1 168 ? 76.663 83.963 9.940 1.00 27.09 168 VAL A N 1
ATOM 1201 C CA . VAL A 1 168 ? 77.773 84.234 10.851 1.00 25.76 168 VAL A CA 1
ATOM 1202 C C . VAL A 1 168 ? 77.293 83.955 12.275 1.00 26.59 168 VAL A C 1
ATOM 1203 O O . VAL A 1 168 ? 76.307 84.539 12.728 1.00 26.46 168 VAL A O 1
ATOM 1207 N N . LEU A 1 169 ? 77.984 83.058 12.974 1.00 25.01 169 LEU A N 1
ATOM 1208 C CA . LEU A 1 169 ? 77.603 82.693 14.336 1.00 24.00 169 LEU A CA 1
ATOM 1209 C C . LEU A 1 169 ? 78.608 83.170 15.373 1.00 24.27 169 LEU A C 1
ATOM 1210 O O . LEU A 1 169 ? 79.818 83.097 15.159 1.00 22.60 169 LEU A O 1
ATOM 1215 N N . LEU A 1 170 ? 78.098 83.642 16.506 1.00 21.60 170 LEU A N 1
ATOM 1216 C CA . LEU A 1 170 ? 78.951 84.145 17.575 1.00 21.42 170 LEU A CA 1
ATOM 1217 C C . LEU A 1 170 ? 78.758 83.453 18.920 1.00 22.67 170 LEU A C 1
ATOM 1218 O O . LEU A 1 170 ? 77.637 83.367 19.434 1.00 22.52 170 LEU A O 1
ATOM 1223 N N . TR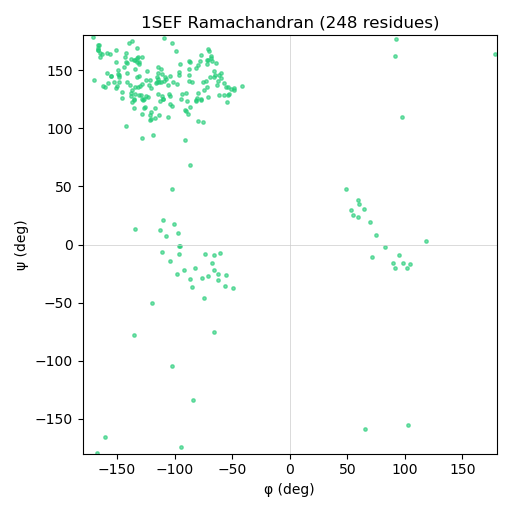P A 1 171 ? 79.858 82.966 19.485 1.00 21.95 171 TRP A N 1
ATOM 1224 C CA . TRP A 1 171 ? 79.841 82.332 20.800 1.00 22.87 171 TRP A CA 1
ATOM 1225 C C . TRP A 1 171 ? 80.511 83.332 21.742 1.00 24.41 171 TRP A C 1
ATOM 1226 O O . TRP A 1 171 ? 81.463 84.016 21.353 1.00 23.88 171 TRP A O 1
ATOM 1237 N N . SER A 1 172 ? 80.003 83.430 22.967 1.00 23.56 172 SER A N 1
ATOM 1238 C CA . SER A 1 172 ? 80.569 84.326 23.971 1.00 24.12 172 SER A CA 1
ATOM 1239 C C . SER A 1 172 ? 80.838 83.453 25.192 1.00 24.71 172 SER A C 1
ATOM 1240 O O . SER A 1 172 ? 79.913 82.893 25.777 1.00 24.42 172 SER A O 1
ATOM 1243 N N . LEU A 1 173 ? 82.107 83.338 25.567 1.00 23.06 173 LEU A N 1
ATOM 1244 C CA . LEU A 1 173 ? 82.507 82.485 26.680 1.00 23.73 173 LEU A CA 1
ATOM 1245 C C . LEU A 1 173 ? 82.233 83.014 28.085 1.00 24.04 173 LEU A C 1
ATOM 1246 O O . LEU A 1 173 ? 82.044 82.232 29.020 1.00 23.74 173 LEU A O 1
ATOM 1251 N N . LEU A 1 174 ? 82.225 84.331 28.239 1.00 21.98 174 LEU A N 1
ATOM 1252 C CA . LEU A 1 174 ? 81.992 84.932 29.545 1.00 23.29 174 LEU A CA 1
ATOM 1253 C C . LEU A 1 174 ? 80.697 85.721 29.581 1.00 23.76 174 LEU A C 1
ATOM 1254 O O . LEU A 1 174 ? 80.222 86.210 28.558 1.00 24.65 174 LEU A O 1
ATOM 1259 N N . PRO A 1 175 ? 80.096 85.844 30.770 1.00 25.50 175 PRO A N 1
ATOM 1260 C CA . PRO A 1 175 ? 78.848 86.599 30.874 1.00 25.59 175 PRO A CA 1
ATOM 1261 C C . PRO A 1 175 ? 79.071 88.040 30.427 1.00 25.95 175 PRO A C 1
ATOM 1262 O O . PRO A 1 175 ? 80.134 88.619 30.671 1.00 23.71 175 PRO A O 1
ATOM 1266 N N . LYS A 1 176 ? 78.072 88.607 29.760 1.00 26.74 176 LYS A N 1
ATOM 1267 C CA . LYS A 1 176 ? 78.145 89.988 29.308 1.00 28.23 176 LYS A CA 1
ATOM 1268 C C . LYS A 1 176 ? 77.651 90.830 30.480 1.00 28.95 176 LYS A C 1
ATOM 1269 O O . LYS A 1 176 ? 76.583 91.434 30.421 1.00 28.70 176 LYS A O 1
ATOM 1275 N N . GLU A 1 177 ? 78.440 90.852 31.549 1.00 29.72 177 GLU A N 1
ATOM 1276 C CA . GLU A 1 177 ? 78.085 91.579 32.759 1.00 31.57 177 GLU A CA 1
ATOM 1277 C C . GLU A 1 177 ? 79.251 92.446 33.210 1.00 29.71 177 GLU A C 1
ATOM 1278 O O . GLU A 1 177 ? 80.407 92.148 32.902 1.00 28.43 177 GLU A O 1
ATOM 1284 N N . PHE A 1 178 ? 78.953 93.512 33.949 1.00 27.08 178 PHE A N 1
ATOM 1285 C CA . PHE A 1 178 ? 80.005 94.399 34.431 1.00 25.45 178 PHE A CA 1
ATOM 1286 C C . PHE A 1 178 ? 80.940 93.735 35.435 1.00 25.19 178 PHE A C 1
ATOM 1287 O O . PHE A 1 178 ? 81.973 94.306 35.796 1.00 24.57 178 PHE A O 1
ATOM 1295 N N . ASP A 1 179 ? 80.589 92.532 35.887 1.00 23.81 179 ASP A N 1
ATOM 1296 C CA . ASP A 1 179 ? 81.454 91.811 36.816 1.00 23.76 179 ASP A CA 1
ATOM 1297 C C . ASP A 1 179 ? 82.761 91.451 36.111 1.00 23.84 179 ASP A C 1
ATOM 1298 O O . ASP A 1 179 ? 83.776 91.201 36.756 1.00 23.59 179 ASP A O 1
ATOM 1303 N N . PHE A 1 180 ? 82.722 91.417 34.783 1.00 24.18 180 PHE A N 1
ATOM 1304 C CA . PHE A 1 180 ? 83.897 91.076 33.980 1.00 22.70 180 PHE A CA 1
ATOM 1305 C C . PHE A 1 180 ? 84.394 92.296 33.213 1.00 22.20 180 PHE A C 1
ATOM 1306 O O . PHE A 1 180 ? 83.599 93.146 32.815 1.00 22.60 180 PHE A O 1
ATOM 1314 N N . ASP A 1 181 ? 85.709 92.381 33.014 1.00 21.50 181 ASP A N 1
ATOM 1315 C CA . ASP A 1 181 ? 86.313 93.506 32.294 1.00 20.93 181 ASP A CA 1
ATOM 1316 C C . ASP A 1 181 ? 86.849 93.042 30.937 1.00 21.32 181 ASP A C 1
ATOM 1317 O O . ASP A 1 181 ? 87.710 93.687 30.332 1.00 21.09 181 ASP A O 1
ATOM 1322 N N . MET A 1 182 ? 86.318 91.922 30.461 1.00 21.12 182 MET A N 1
ATOM 1323 C CA . MET A 1 182 ? 86.746 91.338 29.200 1.00 20.30 182 MET A CA 1
ATOM 1324 C C . MET A 1 182 ? 85.761 90.259 28.794 1.00 20.94 182 MET A C 1
ATOM 1325 O O . MET A 1 182 ? 84.779 90.002 29.488 1.00 21.19 182 MET A O 1
ATOM 1330 N N . ASN A 1 183 ? 86.048 89.629 27.660 1.00 20.12 183 ASN A N 1
ATOM 1331 C CA . ASN A 1 183 ? 85.259 88.517 27.161 1.00 19.72 183 ASN A CA 1
ATOM 1332 C C . ASN A 1 183 ? 86.081 87.830 26.077 1.00 20.67 183 ASN A C 1
ATOM 1333 O O . ASN A 1 183 ? 87.053 88.393 25.565 1.00 20.21 183 ASN A O 1
ATOM 1338 N N . MET A 1 184 ? 85.714 86.592 25.774 1.00 19.73 184 MET A N 1
ATOM 1339 C CA . MET A 1 184 ? 86.379 85.797 24.757 1.00 20.88 184 MET A CA 1
ATOM 1340 C C . MET A 1 184 ? 85.261 85.277 23.888 1.00 21.40 184 MET A C 1
ATOM 1341 O O . MET A 1 184 ? 84.224 84.847 24.398 1.00 20.55 184 MET A O 1
ATOM 1346 N N . HIS A 1 185 ? 85.463 85.323 22.578 1.00 20.38 185 HIS A N 1
ATOM 1347 C CA . HIS A 1 185 ? 84.446 84.861 21.655 1.00 19.40 185 HIS A CA 1
ATOM 1348 C C . HIS A 1 185 ? 85.004 83.948 20.589 1.00 20.48 185 HIS A C 1
ATOM 1349 O O . HIS A 1 185 ? 86.218 83.800 20.430 1.00 19.77 185 HIS A O 1
ATOM 1356 N N . ILE A 1 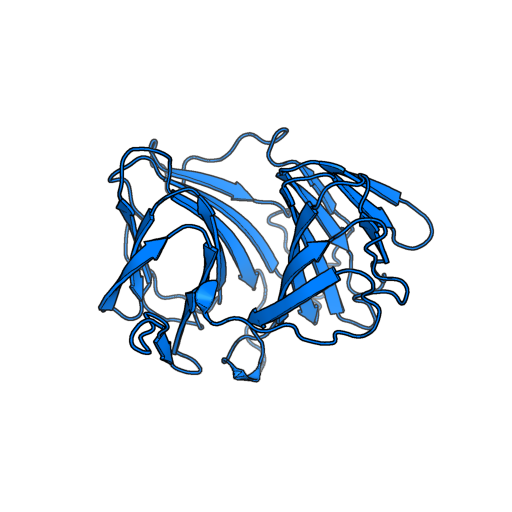186 ? 84.089 83.319 19.868 1.00 21.16 186 ILE A N 1
ATOM 1357 C CA . ILE A 1 186 ? 84.443 82.485 18.737 1.00 21.41 186 ILE A CA 1
ATOM 1358 C C . ILE A 1 186 ? 83.457 82.911 17.665 1.00 21.27 186 ILE A C 1
ATOM 1359 O O . ILE A 1 186 ? 82.251 83.002 17.917 1.00 21.50 186 ILE A O 1
ATOM 1364 N N . LEU A 1 187 ? 83.975 83.222 16.487 1.00 19.94 187 LEU A N 1
ATOM 1365 C CA . LEU A 1 187 ? 83.137 83.610 15.367 1.00 20.23 187 LEU A CA 1
ATOM 1366 C C . LEU A 1 187 ? 83.306 82.531 14.313 1.00 20.62 187 LEU A C 1
ATOM 1367 O O . LEU A 1 187 ? 84.394 81.971 14.165 1.00 20.33 187 LEU A O 1
ATOM 1372 N N . SER A 1 188 ? 82.224 82.224 13.605 1.00 20.23 188 SER A N 1
ATOM 1373 C CA . SER A 1 188 ? 82.253 81.226 12.541 1.00 22.41 188 SER A CA 1
ATOM 1374 C C . SER A 1 188 ? 81.497 81.802 11.350 1.00 23.02 188 SER A C 1
ATOM 1375 O O . SER A 1 188 ? 80.341 82.202 11.486 1.00 22.40 188 SER A O 1
ATOM 1378 N N . PHE A 1 189 ? 82.150 81.852 10.190 1.00 24.14 189 PHE A N 1
ATOM 1379 C CA . PHE A 1 189 ? 81.532 82.394 8.977 1.00 23.24 189 PHE A CA 1
ATOM 1380 C C . PHE A 1 189 ? 81.333 81.334 7.906 1.00 25.57 189 PHE A C 1
ATOM 1381 O O . PHE A 1 189 ? 82.179 80.461 7.723 1.00 25.66 189 PHE A O 1
ATOM 1389 N N . GLU A 1 190 ? 80.217 81.428 7.188 1.00 25.80 190 GLU A N 1
ATOM 1390 C CA . GLU A 1 190 ? 79.948 80.529 6.078 1.00 27.15 190 GLU A CA 1
ATOM 1391 C C . GLU A 1 190 ? 80.780 81.128 4.944 1.00 25.67 190 GLU A C 1
ATOM 1392 O O . GLU A 1 190 ? 81.071 82.323 4.953 1.00 21.69 190 GLU A O 1
ATOM 1398 N N . PRO A 1 191 ? 81.178 80.315 3.957 1.00 24.76 191 PRO A N 1
ATOM 1399 C CA . PRO A 1 191 ? 81.976 80.872 2.858 1.00 23.34 191 PRO A CA 1
ATOM 1400 C C . PRO A 1 191 ? 81.324 82.091 2.198 1.00 22.45 191 PRO A C 1
ATOM 1401 O O . PRO A 1 191 ? 80.154 82.057 1.814 1.00 20.21 191 PRO A O 1
ATOM 1405 N N . GLY A 1 192 ? 82.086 83.174 2.081 1.00 21.13 192 GLY A N 1
ATOM 1406 C CA . GLY A 1 192 ? 81.562 84.376 1.459 1.00 20.18 192 GLY A CA 1
ATOM 1407 C C . GLY A 1 192 ? 80.893 85.339 2.424 1.00 19.42 192 GLY A C 1
ATOM 1408 O O . GLY A 1 192 ? 80.665 86.499 2.076 1.00 17.88 192 GLY A O 1
ATOM 1409 N N . ALA A 1 193 ? 80.567 84.859 3.623 1.00 18.65 193 ALA A N 1
ATOM 1410 C CA . ALA A 1 193 ? 79.925 85.681 4.652 1.00 17.85 193 ALA A CA 1
ATOM 1411 C C . ALA A 1 193 ? 80.916 86.711 5.188 1.00 18.81 193 ALA A C 1
ATOM 1412 O O . ALA A 1 193 ? 82.121 86.595 4.962 1.00 19.42 193 ALA A O 1
ATOM 1414 N N . SER A 1 194 ? 80.414 87.705 5.917 1.00 17.55 194 SER A N 1
ATOM 1415 C CA . SER A 1 194 ? 81.280 88.754 6.446 1.00 16.92 194 SER A CA 1
ATOM 1416 C C . SER A 1 194 ? 80.615 89.617 7.511 1.00 17.99 194 SER A C 1
ATOM 1417 O O . SER A 1 194 ? 79.406 89.518 7.749 1.00 17.41 194 SER A O 1
ATOM 1420 N N . HIS A 1 195 ? 81.420 90.467 8.146 1.00 17.65 195 HIS A N 1
ATOM 1421 C CA . HIS A 1 195 ? 80.922 91.400 9.155 1.00 18.13 195 HIS A CA 1
ATOM 1422 C C . HIS A 1 195 ? 79.984 92.328 8.398 1.00 17.71 195 HIS A C 1
ATOM 1423 O O . HIS A 1 195 ? 80.128 92.486 7.190 1.00 18.48 195 HIS A O 1
ATOM 1430 N N . ALA A 1 196 ? 79.035 92.945 9.096 1.00 18.33 196 ALA A N 1
ATOM 1431 C CA . ALA A 1 196 ? 78.086 93.849 8.451 1.00 18.23 196 ALA A CA 1
ATOM 1432 C C . ALA A 1 196 ? 78.760 95.154 8.025 1.00 18.48 196 ALA A C 1
ATOM 1433 O O . ALA A 1 196 ? 78.325 95.804 7.077 1.00 19.77 196 ALA A O 1
ATOM 1435 N N . TYR A 1 197 ? 79.822 95.540 8.725 1.00 18.74 197 TYR A N 1
ATOM 1436 C CA . TYR A 1 197 ? 80.546 96.760 8.377 1.00 18.84 197 TYR A CA 1
ATOM 1437 C C . TYR A 1 197 ? 81.926 96.779 9.019 1.00 17.48 197 TYR A C 1
ATOM 1438 O O . TYR A 1 197 ? 82.196 96.001 9.936 1.00 17.78 197 TYR A O 1
ATOM 1447 N N . ILE A 1 198 ? 82.791 97.664 8.525 1.00 16.87 198 ILE A N 1
ATOM 1448 C CA . ILE A 1 198 ? 84.151 97.811 9.043 1.00 15.35 198 ILE A CA 1
ATOM 1449 C C . ILE A 1 198 ? 84.071 98.581 10.353 1.00 16.84 198 ILE A C 1
ATOM 1450 O O . ILE A 1 198 ? 83.545 99.692 10.405 1.00 16.62 198 ILE A O 1
ATOM 1455 N N . GLU A 1 199 ? 84.613 97.981 11.403 1.00 16.22 199 GLU A N 1
ATOM 1456 C CA . GLU A 1 199 ? 84.567 98.566 12.732 1.00 17.77 199 GLU A CA 1
ATOM 1457 C C . GLU A 1 199 ? 85.787 99.360 13.165 1.00 17.50 199 GLU A C 1
ATOM 1458 O O . GLU A 1 199 ? 86.924 99.073 12.782 1.00 15.29 199 GLU A O 1
ATOM 1464 N N . THR A 1 200 ? 85.526 100.366 13.986 1.00 16.88 200 THR A N 1
ATOM 1465 C CA . THR A 1 200 ? 86.578 101.196 14.536 1.00 19.30 200 THR A CA 1
ATOM 1466 C C . THR A 1 200 ? 86.125 101.482 15.967 1.00 20.79 200 THR A C 1
ATOM 1467 O O . THR A 1 200 ? 85.230 102.306 16.211 1.00 20.45 200 THR A O 1
ATOM 1471 N N . HIS A 1 201 ? 86.727 100.764 16.912 1.00 20.14 201 HIS A N 1
ATOM 1472 C CA . HIS A 1 201 ? 86.358 100.886 18.320 1.00 20.17 201 HIS A CA 1
ATOM 1473 C C . HIS A 1 201 ? 87.563 100.801 19.242 1.00 19.92 201 HIS A C 1
ATOM 1474 O O . HIS A 1 201 ? 88.595 100.228 18.888 1.00 19.00 201 HIS A O 1
ATOM 1481 N N . VAL A 1 202 ? 87.417 101.348 20.444 1.00 18.36 202 VAL A N 1
ATOM 1482 C CA . VAL A 1 202 ? 88.516 101.361 21.397 1.00 16.65 202 VAL A CA 1
ATOM 1483 C C . VAL A 1 202 ? 89.015 99.978 21.845 1.00 17.02 202 VAL A C 1
ATOM 1484 O O . VAL A 1 202 ? 90.201 99.821 22.129 1.00 18.26 202 VAL A O 1
ATOM 1488 N N . GLN A 1 203 ? 88.140 98.973 21.892 1.00 16.87 203 GLN A N 1
ATOM 1489 C CA . GLN A 1 203 ? 88.568 97.637 22.328 1.00 17.52 203 GLN A CA 1
ATOM 1490 C C . GLN A 1 203 ? 89.570 96.988 21.382 1.00 16.36 203 GLN A C 1
ATOM 1491 O O . GLN A 1 203 ? 89.494 97.157 20.167 1.00 17.62 203 GLN A O 1
ATOM 1497 N N . GLU A 1 204 ? 90.483 96.211 21.961 1.00 17.48 204 GLU A N 1
ATOM 1498 C CA . GLU A 1 204 ? 91.511 95.486 21.216 1.00 18.78 204 GLU A CA 1
ATOM 1499 C C . GLU A 1 204 ? 91.051 94.046 21.033 1.00 19.89 204 GLU A C 1
ATOM 1500 O O . GLU A 1 204 ? 90.120 93.592 21.703 1.00 19.02 204 GLU A O 1
ATOM 1506 N N . HIS A 1 205 ? 91.732 93.324 20.149 1.00 19.72 205 HIS A N 1
ATOM 1507 C CA . HIS A 1 205 ? 91.435 91.918 19.905 1.00 19.42 205 HIS A CA 1
ATOM 1508 C C . HIS A 1 205 ? 92.720 91.130 19.700 1.00 20.04 205 HIS A C 1
ATOM 1509 O O . HIS A 1 205 ? 93.660 91.604 19.062 1.00 19.59 205 HIS A O 1
ATOM 1516 N N . GLY A 1 206 ? 92.747 89.931 20.261 1.00 18.53 206 GLY A N 1
ATOM 1517 C CA . GLY A 1 206 ? 93.865 89.027 20.077 1.00 18.58 206 GLY A CA 1
ATOM 1518 C C . GLY A 1 206 ? 93.137 87.841 19.467 1.00 18.89 206 GLY A C 1
ATOM 1519 O O . GLY A 1 206 ? 92.399 87.157 20.173 1.00 18.26 206 GLY A O 1
ATOM 1520 N N . ALA A 1 207 ? 93.320 87.602 18.170 1.00 17.47 207 ALA A N 1
ATOM 1521 C CA . ALA A 1 207 ? 92.620 86.516 17.490 1.00 16.92 207 ALA A CA 1
ATOM 1522 C C . ALA A 1 207 ? 93.499 85.403 16.930 1.00 17.90 207 ALA A C 1
ATOM 1523 O O . ALA A 1 207 ? 94.554 85.656 16.342 1.00 14.92 207 ALA A O 1
ATOM 1525 N N . TYR A 1 208 ? 93.038 84.167 17.097 1.00 16.04 208 TYR A N 1
ATOM 1526 C CA . TYR A 1 208 ? 93.767 83.009 16.590 1.00 17.04 208 TYR A CA 1
ATOM 1527 C C . TYR A 1 208 ? 92.806 82.205 15.715 1.00 17.19 208 TYR A C 1
ATOM 1528 O O . TYR A 1 208 ? 91.776 81.733 16.195 1.00 16.98 208 TYR A O 1
ATOM 1537 N N . LEU A 1 209 ? 93.136 82.066 14.431 1.00 17.65 209 LEU A N 1
ATOM 1538 C CA . LEU A 1 209 ? 92.279 81.343 13.499 1.00 18.43 209 LEU A CA 1
ATOM 1539 C C . LEU A 1 209 ? 92.421 79.836 13.692 1.00 19.50 209 LEU A C 1
ATOM 1540 O O . LEU A 1 209 ? 93.521 79.286 13.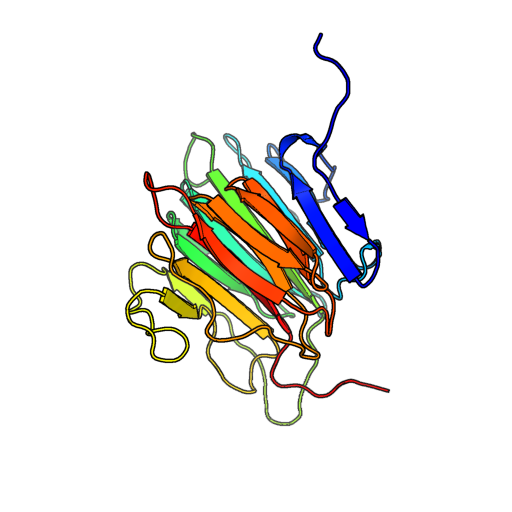620 1.00 17.82 209 LEU A O 1
ATOM 1545 N N . ILE A 1 210 ? 91.298 79.166 13.924 1.00 19.86 210 ILE A N 1
ATOM 1546 C CA . ILE A 1 210 ? 91.320 77.729 14.154 1.00 20.60 210 ILE A CA 1
ATOM 1547 C C . ILE A 1 210 ? 90.698 76.920 13.023 1.00 21.08 210 ILE A C 1
ATOM 1548 O O . ILE A 1 210 ? 90.758 75.690 13.020 1.00 22.56 210 ILE A O 1
ATOM 1553 N N . SER A 1 211 ? 90.115 77.614 12.054 1.00 20.31 211 SER A N 1
ATOM 1554 C CA . SER A 1 211 ? 89.494 76.949 10.922 1.00 20.13 211 SER A CA 1
ATOM 1555 C C . SER 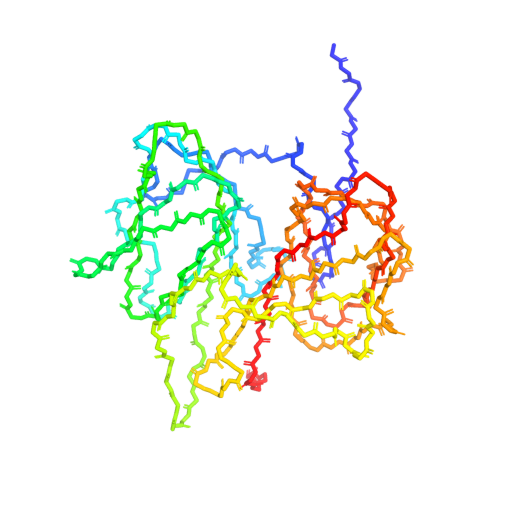A 1 211 ? 89.351 77.869 9.713 1.00 19.19 211 SER A C 1
ATOM 1556 O O . SER A 1 211 ? 89.180 79.076 9.860 1.00 19.51 211 SER A O 1
ATOM 1559 N N . GLY A 1 212 ? 89.449 77.280 8.525 1.00 17.57 212 GLY A N 1
ATOM 1560 C CA . GLY A 1 212 ? 89.271 78.014 7.282 1.00 17.89 212 GLY A CA 1
ATOM 1561 C C . GLY A 1 212 ? 90.237 79.105 6.852 1.00 17.47 212 GLY A C 1
ATOM 1562 O O . GLY A 1 212 ? 91.386 79.1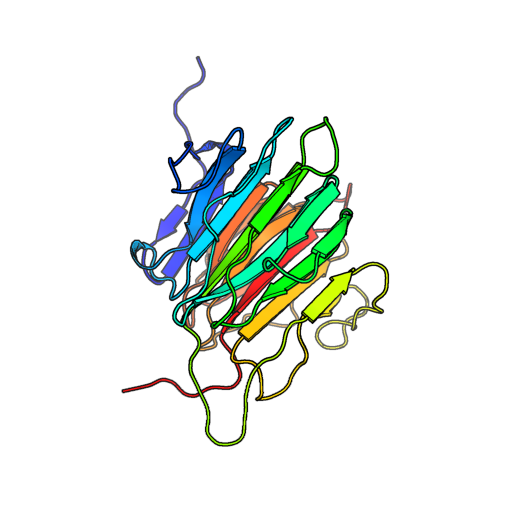60 7.290 1.00 17.50 212 GLY A O 1
ATOM 1563 N N . GLN A 1 213 ? 89.741 79.973 5.975 1.00 18.06 213 GLN A N 1
ATOM 1564 C CA . GLN A 1 213 ? 90.511 81.079 5.412 1.00 18.29 213 GLN A CA 1
ATOM 1565 C C . GLN A 1 213 ? 89.626 82.310 5.258 1.00 18.77 213 GLN A C 1
ATOM 1566 O O . GLN A 1 213 ? 88.399 82.219 5.304 1.00 18.20 213 GLN A O 1
ATOM 1572 N N . GLY A 1 214 ? 90.254 83.460 5.049 1.00 18.23 214 GLY A N 1
ATOM 1573 C CA . GLY A 1 214 ? 89.487 84.674 4.863 1.00 18.33 214 GLY A CA 1
ATOM 1574 C C . GLY A 1 214 ? 90.324 85.793 4.294 1.00 17.91 214 GLY A C 1
ATOM 1575 O O . GLY A 1 214 ? 91.537 85.652 4.130 1.00 17.32 214 GLY A O 1
ATOM 1576 N N . MET A 1 215 ? 89.660 86.888 3.939 1.00 15.63 215 MET A N 1
ATOM 1577 C CA . MET A 1 215 ? 90.338 88.077 3.447 1.00 15.85 215 MET A CA 1
ATOM 1578 C C . MET A 1 215 ? 90.026 89.054 4.570 1.00 15.21 215 MET A C 1
ATOM 1579 O O . MET A 1 215 ? 88.870 89.431 4.766 1.00 14.23 215 MET A O 1
ATOM 1584 N N . TYR A 1 216 ? 91.051 89.435 5.323 1.00 15.07 216 TYR A N 1
ATOM 1585 C CA . TYR A 1 216 ? 90.855 90.324 6.454 1.00 14.74 216 TYR A CA 1
ATOM 1586 C C . TYR A 1 216 ? 91.293 91.758 6.197 1.00 13.06 216 TYR A C 1
ATOM 1587 O O . TYR A 1 216 ? 92.416 92.011 5.766 1.00 11.95 216 TYR A O 1
ATOM 1596 N N . ASN A 1 217 ? 90.388 92.688 6.471 1.00 12.20 217 ASN A N 1
ATOM 1597 C CA . ASN A 1 217 ? 90.676 94.105 6.329 1.00 13.52 217 ASN A CA 1
ATOM 1598 C C . ASN A 1 217 ? 91.314 94.562 7.640 1.00 14.51 217 ASN A C 1
ATOM 1599 O O . ASN A 1 217 ? 90.696 94.473 8.702 1.00 13.68 217 ASN A O 1
ATOM 1604 N N . LEU A 1 218 ? 92.555 95.025 7.569 1.00 15.63 218 LEU A N 1
ATOM 1605 C CA . LEU A 1 218 ? 93.246 95.535 8.747 1.00 16.78 218 LEU A CA 1
ATOM 1606 C C . LEU A 1 218 ? 93.778 96.910 8.367 1.00 15.93 218 LEU A C 1
ATOM 1607 O O . LEU A 1 218 ? 94.658 97.027 7.520 1.00 14.48 218 LEU A O 1
ATOM 1612 N N . ASP A 1 219 ? 93.227 97.946 8.990 1.00 13.78 219 ASP A N 1
ATOM 1613 C CA . ASP A 1 219 ? 93.631 99.315 8.711 1.00 13.51 219 ASP A CA 1
ATOM 1614 C C . ASP A 1 219 ? 93.370 99.615 7.233 1.00 14.59 219 ASP A C 1
ATOM 1615 O O . ASP A 1 219 ? 94.131 100.337 6.589 1.00 14.51 219 ASP A O 1
ATOM 1620 N N . ASN A 1 220 ? 92.291 99.040 6.707 1.00 15.12 220 ASN A N 1
ATOM 1621 C CA . ASN A 1 220 ? 91.885 99.221 5.313 1.00 16.92 220 ASN A CA 1
ATOM 1622 C C . ASN A 1 220 ? 92.858 98.671 4.274 1.00 18.06 220 ASN A C 1
ATOM 1623 O O . ASN A 1 220 ? 92.971 99.189 3.165 1.00 17.49 220 ASN A O 1
ATOM 1628 N N . GLU A 1 221 ? 93.558 97.613 4.656 1.00 18.26 221 GLU A N 1
ATOM 1629 C CA . GLU A 1 221 ? 94.485 96.910 3.781 1.00 19.64 221 GLU A CA 1
ATOM 1630 C C . GLU A 1 221 ? 93.974 95.470 3.909 1.00 17.70 221 GLU A C 1
ATOM 1631 O O . GLU A 1 221 ? 93.853 94.962 5.024 1.00 17.19 221 GLU A O 1
ATOM 1637 N N . TRP A 1 222 ? 93.651 94.825 2.789 1.00 15.71 222 TRP A N 1
ATOM 1638 C CA . TRP A 1 222 ? 93.111 93.461 2.820 1.00 14.33 222 TRP A CA 1
ATOM 1639 C C . TRP A 1 222 ? 94.162 92.358 2.672 1.00 14.90 222 TRP A C 1
ATOM 1640 O O . TRP A 1 222 ? 94.967 92.382 1.742 1.00 16.06 222 TRP A O 1
ATOM 1651 N N . TYR A 1 223 ? 94.126 91.381 3.578 1.00 15.30 223 TYR A N 1
ATOM 1652 C CA . TYR A 1 223 ? 95.082 90.269 3.576 1.00 15.77 223 TYR A CA 1
ATOM 1653 C C . TYR A 1 223 ? 94.486 88.870 3.632 1.00 15.62 223 TYR A C 1
ATOM 1654 O O . TYR A 1 223 ? 93.538 88.613 4.380 1.00 17.56 223 TYR A O 1
ATOM 1663 N N . PRO A 1 224 ? 95.043 87.938 2.844 1.00 15.67 224 PRO A N 1
ATOM 1664 C CA . PRO A 1 224 ? 94.513 86.571 2.893 1.00 14.17 224 PRO A CA 1
ATOM 1665 C C . PRO A 1 224 ? 95.033 86.015 4.224 1.00 15.77 224 PRO A C 1
ATOM 1666 O O . PRO A 1 224 ? 96.214 86.184 4.540 1.00 13.28 224 PRO A O 1
ATOM 1670 N N . VAL A 1 225 ? 94.163 85.380 5.008 1.00 13.77 225 VAL A N 1
ATOM 1671 C CA . VAL A 1 225 ? 94.563 84.814 6.290 1.00 14.42 225 VAL A CA 1
ATOM 1672 C C . VAL A 1 225 ? 94.015 83.393 6.390 1.00 15.91 225 VAL A C 1
ATOM 1673 O O . VAL A 1 225 ? 93.075 83.036 5.676 1.00 15.38 225 VAL A O 1
ATOM 1677 N N . GLU A 1 226 ? 94.597 82.592 7.275 1.00 15.41 226 GLU A N 1
ATOM 1678 C CA . GLU A 1 226 ? 94.196 81.193 7.411 1.00 16.35 226 GLU A CA 1
ATOM 1679 C C . GLU A 1 226 ? 94.387 80.632 8.815 1.00 15.63 226 GLU A C 1
ATOM 1680 O O . GLU A 1 226 ? 95.063 81.223 9.653 1.00 16.25 226 GLU A O 1
ATOM 1686 N N . LYS A 1 227 ? 93.801 79.458 9.033 1.00 16.37 227 LYS A N 1
ATOM 1687 C CA . LYS A 1 227 ? 93.909 78.730 10.289 1.00 17.22 227 LYS A CA 1
ATOM 1688 C C . LYS A 1 227 ? 95.397 78.640 10.640 1.00 17.03 227 LYS A C 1
ATOM 1689 O O . LYS A 1 227 ? 96.216 78.305 9.789 1.00 15.02 227 LYS A O 1
ATOM 1695 N N . GLY A 1 228 ? 95.748 78.928 11.889 1.00 16.77 228 GLY A N 1
ATOM 1696 C CA . GLY A 1 228 ? 97.148 78.884 12.279 1.00 17.21 228 GLY A CA 1
ATOM 1697 C C . GLY A 1 228 ? 97.728 80.284 12.412 1.00 17.87 228 GLY A C 1
ATOM 1698 O O . GLY A 1 228 ? 98.786 80.479 13.016 1.00 20.29 228 GLY A O 1
ATOM 1699 N N . ASP A 1 229 ? 97.029 81.261 11.842 1.00 17.91 229 ASP A N 1
ATOM 1700 C CA . ASP A 1 229 ? 97.444 82.662 11.890 1.00 15.49 229 ASP A CA 1
ATOM 1701 C C . ASP A 1 229 ? 96.970 83.329 13.170 1.00 16.06 229 ASP A C 1
ATOM 1702 O O . ASP A 1 229 ? 95.840 83.112 13.609 1.00 16.08 229 ASP A O 1
ATOM 1707 N N . TYR A 1 230 ? 97.825 84.157 13.755 1.00 15.01 230 TYR A N 1
ATOM 1708 C CA . TYR A 1 230 ? 97.429 84.925 14.924 1.00 15.30 230 TYR A CA 1
ATOM 1709 C C . TYR A 1 230 ? 97.257 86.344 14.395 1.00 16.15 230 TYR A C 1
ATOM 1710 O O . TYR A 1 230 ? 98.072 86.822 13.589 1.00 15.45 230 TYR A O 1
ATOM 1719 N N . ILE A 1 231 ? 96.196 87.014 14.822 1.00 15.09 231 ILE A N 1
ATOM 1720 C CA . ILE A 1 231 ? 95.962 88.379 14.382 1.00 15.13 231 ILE A CA 1
ATOM 1721 C C . ILE A 1 231 ? 95.753 89.299 15.574 1.00 17.22 231 ILE A C 1
ATOM 1722 O O . ILE A 1 231 ? 94.887 89.051 16.422 1.00 15.78 231 ILE A O 1
ATOM 1727 N N . PHE A 1 232 ? 96.565 90.348 15.652 1.00 15.07 232 PHE A N 1
ATOM 1728 C CA . PHE A 1 232 ? 96.419 91.325 16.718 1.00 15.23 232 PHE A CA 1
ATOM 1729 C C . PHE A 1 232 ? 95.773 92.556 16.110 1.00 15.12 232 PHE A C 1
ATOM 1730 O O . PHE A 1 232 ? 96.207 93.045 15.062 1.00 14.66 232 PHE A O 1
ATOM 1738 N N . MET A 1 233 ? 94.717 93.039 16.753 1.00 15.22 233 MET A N 1
ATOM 1739 C CA . MET A 1 233 ? 94.025 94.234 16.286 1.00 15.95 233 MET A CA 1
ATOM 1740 C C . MET A 1 233 ? 94.085 95.262 17.410 1.00 16.31 233 MET A C 1
ATOM 1741 O O . MET A 1 233 ? 93.418 95.109 18.433 1.00 14.86 233 MET A O 1
ATOM 1746 N N . SER A 1 234 ? 94.894 96.301 17.228 1.00 15.37 234 SER A N 1
ATOM 1747 C CA . SER A 1 234 ? 95.026 97.328 18.256 1.00 14.35 234 SER A CA 1
ATOM 1748 C C . SER A 1 234 ? 93.756 98.158 18.335 1.00 14.75 234 SER A C 1
ATOM 1749 O O . SER A 1 234 ? 92.889 98.069 17.468 1.00 14.73 234 SER A O 1
ATOM 1752 N N . ALA A 1 235 ? 93.651 98.966 19.385 1.00 15.17 235 ALA A N 1
ATOM 1753 C CA . ALA A 1 235 ? 92.494 99.831 19.568 1.00 14.85 235 ALA A CA 1
ATOM 1754 C C . ALA A 1 235 ? 92.247 100.689 18.330 1.00 15.55 235 ALA A C 1
ATOM 1755 O O . ALA A 1 235 ? 93.186 101.234 17.753 1.00 16.92 235 ALA A O 1
ATOM 1757 N N . TYR A 1 236 ? 90.984 100.783 17.916 1.00 17.34 236 TYR A N 1
ATOM 1758 C CA . TYR A 1 236 ? 90.570 101.603 16.772 1.00 17.19 236 TYR A CA 1
ATOM 1759 C C . TYR A 1 236 ? 90.938 101.164 15.347 1.00 18.27 236 TYR A C 1
ATOM 1760 O O . TYR A 1 236 ? 90.425 101.737 14.381 1.00 19.10 236 TYR A O 1
ATOM 1769 N N . VAL A 1 237 ? 91.800 100.170 15.175 1.00 17.54 237 VAL A N 1
ATOM 1770 C CA . VAL A 1 237 ? 92.145 99.802 13.803 1.00 18.04 237 VAL A CA 1
ATOM 1771 C C . VAL A 1 237 ? 90.938 99.335 13.005 1.00 17.23 237 VAL A C 1
ATOM 1772 O O . VAL A 1 237 ? 90.171 98.496 13.468 1.00 15.61 237 VAL A O 1
ATOM 1776 N N . PRO A 1 238 ? 90.732 99.911 11.807 1.00 17.06 238 PRO A N 1
ATOM 1777 C CA . PRO A 1 238 ? 89.603 99.523 10.953 1.00 16.81 238 PRO A CA 1
ATOM 1778 C C . PRO A 1 238 ? 89.720 98.014 10.762 1.00 17.75 238 PRO A C 1
ATOM 1779 O O . PRO A 1 238 ? 90.824 97.504 10.526 1.00 15.77 238 PRO A O 1
ATOM 1783 N N . GLN A 1 239 ? 88.603 97.295 10.870 1.00 16.74 239 GLN A N 1
ATOM 1784 C CA . GLN A 1 239 ? 88.651 95.838 10.750 1.00 15.28 239 GLN A CA 1
ATOM 1785 C C . GLN A 1 239 ? 87.336 95.202 10.310 1.00 16.44 239 GLN A C 1
ATOM 1786 O O . GLN A 1 239 ? 86.253 95.662 10.680 1.00 15.05 239 GLN A O 1
ATOM 1792 N N . ALA A 1 240 ? 87.456 94.133 9.528 1.00 14.96 240 ALA A N 1
ATOM 1793 C CA . ALA A 1 240 ? 86.314 93.360 9.023 1.00 16.36 240 ALA A CA 1
ATOM 1794 C C . ALA A 1 240 ? 86.890 92.262 8.139 1.00 16.16 240 ALA A C 1
ATOM 1795 O O . ALA A 1 240 ? 88.048 92.342 7.730 1.00 16.42 240 ALA A O 1
ATOM 1797 N N . ALA A 1 241 ? 86.095 91.244 7.832 1.00 15.73 241 ALA A N 1
ATOM 1798 C CA . ALA A 1 241 ? 86.599 90.160 7.000 1.00 16.01 241 ALA A CA 1
ATOM 1799 C C . ALA A 1 241 ? 85.542 89.464 6.169 1.00 16.21 241 ALA A C 1
ATOM 1800 O O . ALA A 1 241 ? 84.354 89.515 6.476 1.00 14.63 241 ALA A O 1
ATOM 1802 N N . TYR A 1 242 ? 86.006 88.832 5.097 1.00 16.79 242 TYR A N 1
ATOM 1803 C CA . TYR A 1 242 ? 85.159 88.035 4.220 1.00 17.71 242 TYR A CA 1
ATOM 1804 C C . TYR A 1 242 ? 85.681 86.611 4.400 1.00 18.01 242 TYR A C 1
ATOM 1805 O O . TYR A 1 242 ? 86.888 86.387 4.322 1.00 17.78 242 TYR A O 1
ATOM 1814 N N . ALA A 1 243 ? 84.792 85.659 4.667 1.00 16.65 243 ALA A N 1
ATOM 1815 C CA . ALA A 1 243 ? 85.218 84.273 4.803 1.00 15.90 243 ALA A CA 1
ATOM 1816 C C . ALA A 1 243 ? 85.475 83.811 3.376 1.00 16.34 243 ALA A C 1
ATOM 1817 O O . ALA A 1 243 ? 84.727 84.144 2.458 1.00 16.70 243 ALA A O 1
ATOM 1819 N N . VAL A 1 244 ? 86.537 83.043 3.191 1.00 17.67 244 VAL A N 1
ATOM 1820 C CA . VAL A 1 244 ? 86.915 82.580 1.872 1.00 17.31 244 VAL A CA 1
ATOM 1821 C C . VAL A 1 244 ? 87.253 81.081 1.910 1.00 18.75 244 VAL A C 1
ATOM 1822 O O . VAL A 1 244 ? 87.547 80.542 2.970 1.00 16.84 244 VAL A O 1
ATOM 1826 N N . GLY A 1 245 ? 87.196 80.412 0.760 1.00 20.04 245 GLY A N 1
ATOM 1827 C CA . GLY A 1 245 ? 87.474 78.984 0.722 1.00 20.65 245 GLY A CA 1
ATOM 1828 C C . GLY A 1 245 ? 86.161 78.239 0.900 1.00 24.01 245 GLY A C 1
ATOM 1829 O O . GLY A 1 245 ? 85.183 78.824 1.361 1.00 23.68 245 GLY A O 1
ATOM 1830 N N . ARG A 1 246 ? 86.112 76.960 0.547 1.00 27.43 246 ARG A N 1
ATOM 1831 C CA . ARG A 1 246 ? 84.860 76.220 0.695 1.00 31.01 246 ARG A CA 1
ATOM 1832 C C . ARG A 1 246 ? 84.982 74.834 1.333 1.00 33.29 246 ARG A C 1
ATOM 1833 O O . ARG A 1 246 ? 84.036 74.051 1.304 1.00 34.53 246 ARG A O 1
ATOM 1841 N N . GLU A 1 247 ? 86.133 74.539 1.928 1.00 34.19 247 GLU A N 1
ATOM 1842 C CA . GLU A 1 247 ? 86.343 73.242 2.566 1.00 35.68 247 GLU A CA 1
ATOM 1843 C C . GLU A 1 247 ? 85.850 73.271 4.009 1.00 34.42 247 GLU A C 1
ATOM 1844 O O . GLU A 1 247 ? 85.423 72.254 4.557 1.00 31.50 247 GLU A O 1
ATOM 1850 N N . GLU A 1 248 ? 85.913 74.448 4.619 1.00 32.20 248 GLU A N 1
ATOM 1851 C CA . GLU A 1 248 ? 85.480 74.618 5.997 1.00 31.00 248 GLU A CA 1
ATOM 1852 C C . GLU A 1 248 ? 85.164 76.081 6.278 1.00 29.18 248 GLU A C 1
ATOM 1853 O O . GLU A 1 248 ? 85.524 76.970 5.504 1.00 26.95 248 GLU A O 1
ATOM 1859 N N . PRO A 1 249 ? 84.461 76.349 7.385 1.00 27.76 249 PRO A N 1
ATOM 1860 C CA . PRO A 1 249 ? 84.126 77.732 7.714 1.00 26.25 249 PRO A CA 1
ATOM 1861 C C . PRO A 1 249 ? 85.319 78.459 8.319 1.00 23.19 249 PRO A C 1
ATOM 1862 O O . PRO A 1 249 ? 86.242 77.834 8.839 1.00 22.33 249 PRO A O 1
ATOM 1866 N N . LEU A 1 250 ? 85.292 79.782 8.233 1.00 22.18 250 LEU A N 1
ATOM 1867 C CA . LEU A 1 250 ? 86.341 80.607 8.811 1.00 21.17 250 LEU A CA 1
ATOM 1868 C C . LEU A 1 250 ? 85.955 80.696 10.282 1.00 19.35 250 LEU A C 1
ATOM 1869 O O . LEU A 1 250 ? 84.843 81.110 10.607 1.00 19.94 250 LEU A O 1
ATOM 1874 N N . MET A 1 251 ? 86.857 80.293 11.165 1.00 18.27 251 MET A N 1
ATOM 1875 C CA . MET A 1 251 ? 86.586 80.352 12.594 1.00 19.18 251 MET A CA 1
ATOM 1876 C C . MET A 1 251 ? 87.797 80.821 13.367 1.00 18.03 251 MET A C 1
ATOM 1877 O O . MET A 1 251 ? 88.917 80.393 13.104 1.00 18.57 251 MET A O 1
ATOM 1882 N N . TYR A 1 252 ? 87.568 81.704 14.326 1.00 16.94 252 TYR A N 1
ATOM 1883 C CA . TYR A 1 252 ? 88.650 82.164 15.172 1.00 19.08 252 TYR A CA 1
ATOM 1884 C C . TYR A 1 252 ? 88.162 82.509 16.566 1.00 17.77 252 TYR A C 1
ATOM 1885 O O . TYR A 1 252 ? 87.021 82.938 16.759 1.00 18.20 252 TYR A O 1
ATOM 1894 N N . VAL A 1 253 ? 89.031 82.271 17.537 1.00 18.13 253 VAL A N 1
ATOM 1895 C CA . VAL A 1 253 ? 88.747 82.588 18.925 1.00 18.29 253 VAL A CA 1
ATOM 1896 C C . VAL A 1 253 ? 89.444 83.925 19.122 1.00 18.57 253 VAL A C 1
ATOM 1897 O O . VAL A 1 253 ? 90.555 84.119 18.626 1.00 17.77 253 VAL A O 1
ATOM 1901 N N . TYR A 1 254 ? 88.798 84.856 19.815 1.00 17.30 254 TYR A N 1
ATOM 1902 C CA . TYR A 1 254 ? 89.413 86.158 20.043 1.00 16.97 254 TYR A CA 1
ATOM 1903 C C . TYR A 1 254 ? 88.980 86.780 21.359 1.00 17.25 254 TYR A C 1
ATOM 1904 O O . TYR A 1 254 ? 87.870 86.544 21.840 1.00 16.19 254 TYR A O 1
ATOM 1913 N N . SER A 1 255 ? 89.871 87.582 21.927 1.00 16.37 255 SER A N 1
ATOM 1914 C CA . SER A 1 255 ? 89.610 88.264 23.185 1.00 17.77 255 SER A CA 1
ATOM 1915 C C . SER A 1 255 ? 89.261 89.725 22.940 1.00 18.93 255 SER A C 1
ATOM 1916 O O . SER A 1 255 ? 89.358 90.229 21.819 1.00 18.00 255 SER A O 1
ATOM 1919 N N . LYS A 1 256 ? 88.864 90.404 24.010 1.00 19.44 256 LYS A N 1
ATOM 1920 C CA . LYS A 1 256 ? 88.558 91.821 23.941 1.00 20.87 256 LYS A CA 1
ATOM 1921 C C . LYS A 1 256 ? 88.385 92.363 25.342 1.00 21.15 256 LYS A C 1
ATOM 1922 O O . LYS A 1 256 ? 87.860 91.675 26.222 1.00 20.16 256 LYS A O 1
ATOM 1928 N N . ASP A 1 257 ? 88.868 93.582 25.556 1.00 20.00 257 ASP A N 1
ATOM 1929 C CA . ASP A 1 257 ? 88.704 94.237 26.844 1.00 19.59 257 ASP A CA 1
ATOM 1930 C C . ASP A 1 257 ? 87.288 94.788 26.733 1.00 19.29 257 ASP A C 1
ATOM 1931 O O . ASP A 1 257 ? 86.819 95.058 25.625 1.00 19.71 257 ASP A O 1
ATOM 1936 N N . ALA A 1 258 ? 86.594 94.945 27.855 1.00 19.11 258 ALA A N 1
ATOM 1937 C CA . ALA A 1 258 ? 85.226 95.437 27.788 1.00 18.18 258 ALA A CA 1
ATOM 1938 C C . ALA A 1 258 ? 84.663 95.875 29.132 1.00 18.69 258 ALA A C 1
ATOM 1939 O O . ALA A 1 258 ? 85.258 95.634 30.175 1.00 17.94 258 ALA A O 1
ATOM 1941 N N . ASN A 1 259 ? 83.509 96.533 29.072 1.00 20.33 259 ASN A N 1
ATOM 1942 C CA . ASN A 1 259 ? 82.777 96.973 30.257 1.00 21.62 259 ASN A CA 1
ATOM 1943 C C . ASN A 1 259 ? 83.489 97.914 31.212 1.00 22.68 259 ASN A C 1
ATOM 1944 O O . ASN A 1 259 ? 83.143 97.981 32.392 1.00 20.82 259 ASN A O 1
ATOM 1949 N N . ARG A 1 260 ? 84.479 98.642 30.715 1.00 22.45 260 ARG A N 1
ATOM 1950 C CA . ARG A 1 260 ? 85.211 99.570 31.563 1.00 23.96 260 ARG A CA 1
ATOM 1951 C C . ARG A 1 260 ? 85.478 100.850 30.796 1.00 25.57 260 ARG A C 1
ATOM 1952 O O . ARG A 1 260 ? 85.203 100.939 29.603 1.00 26.20 260 ARG A O 1
ATOM 1960 N N . GLU A 1 261 ? 86.012 101.847 31.485 1.00 28.95 261 GLU A N 1
ATOM 1961 C CA . GLU A 1 261 ? 86.341 103.098 30.829 1.00 30.82 261 GLU A CA 1
ATOM 1962 C C . GLU A 1 261 ? 87.847 103.238 30.794 1.00 30.95 261 GLU A C 1
ATOM 1963 O O . GLU A 1 261 ? 88.549 102.706 31.653 1.00 29.72 261 GLU A O 1
ATOM 1969 N N . PRO A 1 262 ? 88.368 103.945 29.785 1.00 32.57 262 PRO A N 1
ATOM 1970 C CA . PRO A 1 262 ? 89.812 104.134 29.679 1.00 34.40 262 PRO A CA 1
ATOM 1971 C C . PRO A 1 262 ? 90.281 104.909 30.901 1.00 36.72 262 PRO A C 1
ATOM 1972 O O . PRO A 1 262 ? 89.595 105.822 31.360 1.00 35.97 262 PRO A O 1
ATOM 1976 N N . GLU A 1 263 ? 91.433 104.543 31.444 1.00 39.42 263 GLU A N 1
ATOM 1977 C CA . GLU A 1 263 ? 91.936 105.262 32.600 1.00 42.79 263 GLU A CA 1
ATOM 1978 C C . GLU A 1 263 ? 92.921 106.324 32.138 1.00 40.87 263 GLU A C 1
ATOM 1979 O O . GLU A 1 263 ? 93.635 106.133 31.152 1.00 38.21 263 GLU A O 1
ATOM 1985 N N . LEU A 1 264 ? 92.940 107.446 32.849 1.00 40.01 264 LEU A N 1
ATOM 1986 C CA . LEU A 1 264 ? 93.836 108.546 32.527 1.00 40.70 264 LEU A CA 1
ATOM 1987 C C . LEU A 1 264 ? 94.961 108.597 33.557 1.00 41.30 264 LEU A C 1
ATOM 1988 O O . LEU A 1 264 ? 96.137 108.432 33.166 1.00 42.89 264 LEU A O 1
#